Protein 1KY7 (pdb70)

Sequence (256 aa):
GSPGIRLGSSEDNFARFVCKNNGVLFENQLLQIGLKSEFRQNLGRMFIFYGNKTSTQFLNFTPTLICADDLQTNLNLQTKPVDPTVDGGAQVQQVVNIECISDFTEAPVLNIQFRYGGTFQNVSVKLPITLNKFFQPTEMASQDFFQRWKQLSNPQQEVQNIFKAKHPMDTEITKAKIIGFGSALLEEVDPNPANFVGAGIIHTKTTQIGCLLRLEPNLQAQMYRLTLRTSKDTVSQRLCELLSEQFSFFEDNFVP

B-factor: mean 29.32, std 9.92, range [10.87, 71.71]

InterPro domains:
  IPR002553 Clathrin/coatomer adaptor, adaptin-like, N-terminal [PF01602] (30-587)
  IPR003164 Clathrin adaptor, alpha-adaptin, appendage, C-terminal subdomain [PF02296] (824-938)
  IPR008152 Clathrin adaptor, alpha/beta/gamma-adaptin, appendage, Ig-like subdomain [PF02883] (712-816)
  IPR008152 Clathrin adaptor, alpha/beta/gamma-adaptin, appendage, Ig-like subdomain [SM00809] (706-819)
  IPR009028 Coatomer/calthrin adaptor appendage, C-terminal subdomain [SSF55711] (825-938)
  IPR011989 Armadillo-like helical [G3DSA:1.25.10.10] (1-620)
  IPR012295 TBP domain superfamily [G3DSA:3.30.310.10] (826-938)
  IPR013041 Clathrin adaptor, appendage, Ig-like subdomain superfamily [SSF49348] (696-824)
  IPR016024 Armadillo-type fold [SSF48371] (9-587)
  IPR017104 Adaptor prot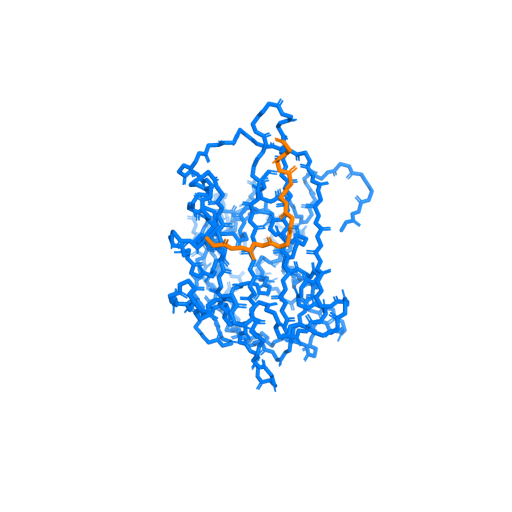ein complex AP-2, alpha subunit [PIRSF037091] (8-938)
  IPR050840 Adaptor Complexes Large Subunit [PTHR22780] (15-917)

Secondary structure (DSSP, 8-state):
--SS--SSSTTSSGGGGSS-S-EEEEE-SSEEEEEEEEEETTEEEEEEEEEE-SSS-BEEEEEEEE--HHHHHHEEEEE----S-B-TT-EEEEEEEEEE-S------EEEEEEEETTEEEEEEEE----GGGGEEE----HHHHHHHHTT---GGGEEEEEEE-SS---HHHHHHHHHHHTSEEESSSSSSTTSEEEEEEEE-SS-EEEEEEEEEEETTTTEEEEEEEESSHHHHHHHHHHHHTT-/---S--S--

GO terms:
  GO:0019901 protein kinase binding (F, IPI)
  GO:0005886 plasma membrane (C, EXP)
  GO:0005515 protein binding (F, IPI)
  GO:0019900 kinase binding (F, IPI)
  GO:0030117 membrane coat (C, IDA)
  GO:0030141 secretory granule (C, TAS)
  GO:0016192 vesicle-mediated transport (P, TAS)
  GO:0006886 intracellular protein transport (P, TAS)
  GO:0031410 cytoplasmic vesicle (C, IDA)
  GO:0097718 disordered domain specific binding (F, IPI)
  GO:0019904 protein domain specific binding (F, IPI)
  GO:0030122 AP-2 adaptor complex (C, IDA)
  GO:0072583 clathrin-dependent endocytosis (P, IDA)
  GO:0048488 synaptic vesicle endocytosis (P, IDA)
  GO:0048488 synaptic vesicle endocytosis (P, IMP)

Foldseek 3Di:
DDDDDDDPHQAVPLLVCQLPFWDFRDDDPFWTWTWDKAEEFQKIKIKIKIFGQAQAKWAQKFKDKAAPPVRCQFKDKDWDTWHRIAHHRGMTMIMIIIAGAHADQDFIKIWIWTADPRDIDIDIHTDNDHQLSNWDADEDDLVVQVVVVVVFDDPLLKDKDKDAAPDQPDQVVLVSSQVSNHYDWYQPNPVPRSKTKTWTWGHHNPDIKTKIKIWAADNVRNMIMIMIGIPDNVVSVNSCVSSVVVD/DDDPDDPPD

CATH classification: 2.60.40.1230 (+1 more: 3.30.310.10)

Structure (mmCIF, N/CA/C/O backbone):
data_1KY7
#
_entry.id   1KY7
#
_cell.length_a   40.630
_cell.length_b   73.690
_cell.length_c   41.940
_cell.angle_alpha   90.00
_cell.angle_beta   99.74
_cell.angle_gamma   90.00
#
_symmetry.space_group_name_H-M   'P 1 21 1'
#
loop_
_entity.id
_entity.type
_entity.pdbx_description
1 polymer 'ALPHA-ADAPTIN C'
2 polymer AMPHIPHYSIN
3 water water
#
loop_
_atom_site.group_PDB
_atom_site.id
_atom_site.type_symbol
_atom_site.label_atom_id
_atom_site.label_alt_id
_atom_site.label_comp_id
_atom_site.label_asym_id
_atom_site.label_entity_id
_atom_site.label_seq_id
_atom_site.pdbx_PDB_ins_code
_atom_site.Cartn_x
_atom_site.Cartn_y
_atom_site.Cartn_z
_atom_site.occupancy
_atom_site.B_iso_or_equiv
_atom_site.auth_seq_id
_atom_site.auth_comp_id
_atom_site.auth_asym_id
_atom_site.auth_atom_id
_atom_site.pdbx_PDB_model_num
ATOM 1 N N . GLY A 1 1 ? -2.563 -7.392 -5.243 1.00 71.64 692 GLY A N 1
ATOM 2 C CA . GLY A 1 1 ? -3.358 -6.997 -6.439 1.00 71.42 692 GLY A CA 1
ATOM 3 C C . GLY A 1 1 ? -4.510 -7.949 -6.698 1.00 71.33 692 GLY A C 1
ATOM 4 O O . GLY A 1 1 ? -4.295 -9.118 -7.028 1.00 71.71 692 GLY A O 1
ATOM 5 N N . SER A 1 2 ? -5.736 -7.450 -6.551 1.00 70.95 693 SER A N 1
ATOM 6 C CA . SER A 1 2 ? -6.933 -8.262 -6.768 1.00 69.92 693 SER A CA 1
ATOM 7 C C . SER A 1 2 ? -7.945 -7.556 -7.681 1.00 68.36 693 SER A C 1
ATOM 8 O O . SER A 1 2 ? -7.938 -6.333 -7.803 1.00 69.10 693 SER A O 1
ATOM 11 N N . PRO A 1 3 ? -8.829 -8.329 -8.336 1.00 66.87 694 PRO A N 1
ATOM 12 C CA . PRO A 1 3 ? -9.848 -7.792 -9.245 1.00 64.32 694 PRO A CA 1
ATOM 13 C C . PRO A 1 3 ? -11.139 -7.390 -8.549 1.00 61.18 694 PRO A C 1
ATOM 14 O O . PRO A 1 3 ? -11.824 -8.217 -7.941 1.00 61.60 694 PRO A O 1
ATOM 18 N N . GLY A 1 4 ? -11.476 -6.114 -8.661 1.00 57.82 695 GLY A N 1
ATOM 19 C CA . GLY A 1 4 ? -12.684 -5.623 -8.042 1.00 52.68 695 GLY A CA 1
ATOM 20 C C . GLY A 1 4 ? -12.369 -4.416 -7.198 1.00 49.63 695 GLY A C 1
ATOM 21 O O . GLY A 1 4 ? -11.231 -4.235 -6.744 1.00 48.58 695 GLY A O 1
ATOM 22 N N . ILE A 1 5 ? -13.395 -3.601 -6.980 1.00 47.16 696 ILE A N 1
ATOM 23 C CA . ILE A 1 5 ? -13.285 -2.372 -6.207 1.00 43.94 696 ILE A CA 1
ATOM 24 C C . ILE A 1 5 ? -12.624 -2.546 -4.828 1.00 42.92 696 ILE A C 1
ATOM 25 O O . ILE A 1 5 ? -12.989 -3.419 -4.042 1.00 41.04 696 ILE A O 1
ATOM 30 N N . ARG A 1 6 ? -11.625 -1.711 -4.560 1.00 43.32 697 ARG A N 1
ATOM 31 C CA . ARG A 1 6 ? -10.889 -1.757 -3.302 1.00 43.08 697 ARG A CA 1
ATOM 32 C C . ARG A 1 6 ? -11.429 -0.738 -2.310 1.00 41.62 697 ARG A C 1
ATOM 33 O O . ARG A 1 6 ? -10.806 0.294 -2.028 1.00 42.09 697 ARG A O 1
ATOM 41 N N . LEU A 1 7 ? -12.618 -1.038 -1.809 1.00 38.89 698 LEU A N 1
ATOM 42 C CA . LEU A 1 7 ? -13.309 -0.215 -0.825 1.00 36.42 698 LEU A CA 1
ATOM 43 C C . LEU A 1 7 ? -13.959 -1.234 0.102 1.00 36.40 698 LEU A C 1
ATOM 44 O O . LEU A 1 7 ? -14.779 -2.042 -0.328 1.00 35.84 698 LEU A O 1
ATOM 49 N N . GLY A 1 8 ? -13.583 -1.211 1.372 1.00 36.55 699 GLY A N 1
ATOM 50 C CA . GLY A 1 8 ? -14.153 -2.173 2.291 1.00 37.81 699 GLY A CA 1
ATOM 51 C C . GLY A 1 8 ? -13.422 -3.483 2.101 1.00 37.39 699 GLY A C 1
ATOM 52 O O . GLY A 1 8 ? -13.921 -4.551 2.458 1.00 37.51 699 GLY A O 1
ATOM 53 N N . SER A 1 9 ? -12.242 -3.391 1.496 1.00 37.11 700 SER A N 1
ATOM 54 C CA . SER A 1 9 ? -11.406 -4.556 1.281 1.00 38.08 700 SER A CA 1
ATOM 55 C C . SER A 1 9 ? -10.366 -4.534 2.410 1.00 38.93 700 SER A C 1
ATOM 56 O O . SER A 1 9 ? -10.408 -3.650 3.281 1.00 38.24 700 SER A O 1
ATOM 59 N N . SER A 1 10 ? -9.439 -5.488 2.373 1.00 38.10 701 SER A N 1
ATOM 60 C CA . SER A 1 10 ? -8.391 -5.631 3.390 1.00 39.41 701 SER A CA 1
ATOM 61 C C . SER A 1 10 ? -7.209 -4.662 3.265 1.00 39.86 701 SER A C 1
ATOM 62 O O . SER A 1 10 ? -6.315 -4.648 4.118 1.00 39.07 701 SER A O 1
ATOM 65 N N . GLU A 1 11 ? -7.208 -3.844 2.218 1.00 40.60 702 GLU A N 1
ATOM 66 C CA . GLU A 1 11 ? -6.113 -2.913 2.008 1.00 41.05 702 GLU A CA 1
ATOM 67 C C . GLU A 1 11 ? -6.567 -1.566 1.468 1.00 40.43 702 GLU A C 1
ATOM 68 O O . GLU A 1 11 ? -5.988 -1.056 0.507 1.00 41.00 702 GLU A O 1
ATOM 74 N N . ASP A 1 12 ? -7.604 -1.002 2.088 1.00 38.58 703 ASP A N 1
ATOM 75 C CA . ASP A 1 12 ? -8.150 0.296 1.693 1.00 37.39 703 ASP A CA 1
ATOM 76 C C . ASP A 1 12 ? -7.126 1.432 1.896 1.00 37.98 703 ASP A C 1
ATOM 77 O O . ASP A 1 12 ? -6.967 2.307 1.032 1.00 37.78 703 ASP A O 1
ATOM 82 N N . ASN A 1 13 ? -6.433 1.415 3.036 1.00 35.77 704 ASN A N 1
ATOM 83 C CA . ASN A 1 13 ? -5.456 2.462 3.346 1.00 32.55 704 ASN A CA 1
ATOM 84 C C . ASN A 1 13 ? -4.018 1.953 3.437 1.00 31.64 704 ASN A C 1
ATOM 85 O O . ASN A 1 13 ? -3.146 2.661 3.944 1.00 32.78 704 ASN A O 1
ATOM 90 N N . PHE A 1 14 ? -3.770 0.735 2.964 1.00 29.39 705 PHE A N 1
ATOM 91 C CA . PHE A 1 14 ? -2.429 0.149 3.039 1.00 30.40 705 PHE A CA 1
ATOM 92 C C . PHE A 1 14 ? -1.350 1.061 2.433 1.00 31.10 705 PHE A C 1
ATOM 93 O O . PHE A 1 14 ? -0.298 1.283 3.040 1.00 30.32 705 PHE A O 1
ATOM 101 N N . ALA A 1 15 ? -1.632 1.598 1.246 1.00 31.75 706 ALA A N 1
ATOM 102 C CA . ALA A 1 15 ? -0.693 2.453 0.528 1.00 31.18 706 ALA A CA 1
ATOM 103 C C . ALA A 1 15 ? -0.275 3.713 1.279 1.00 30.38 706 ALA A C 1
ATOM 104 O O . ALA A 1 15 ? 0.791 4.256 1.029 1.00 31.30 706 ALA A O 1
ATOM 106 N N . ARG A 1 16 ? -1.102 4.175 2.202 1.00 29.32 707 ARG A N 1
ATOM 107 C CA . ARG A 1 16 ? -0.790 5.386 2.951 1.00 29.78 707 ARG A CA 1
ATOM 108 C C . ARG A 1 16 ? 0.263 5.193 4.046 1.00 28.46 707 ARG A C 1
ATOM 109 O O . ARG A 1 16 ? 0.728 6.169 4.652 1.00 26.32 707 ARG A O 1
ATOM 117 N N . PHE A 1 17 ? 0.635 3.937 4.293 1.00 25.44 708 PHE A N 1
ATOM 118 C CA . PHE A 1 17 ? 1.612 3.625 5.322 1.00 24.19 708 PHE A CA 1
ATOM 119 C C . PHE A 1 17 ? 2.951 3.161 4.833 1.00 24.37 708 PHE A C 1
ATOM 120 O O . PHE A 1 17 ? 3.695 2.545 5.596 1.00 25.60 708 PHE A O 1
ATOM 128 N N . VAL A 1 18 ? 3.259 3.459 3.572 1.00 24.19 709 VAL A N 1
ATOM 129 C CA . VAL A 1 18 ? 4.519 3.054 2.959 1.00 22.30 709 VAL A CA 1
ATOM 130 C C . VAL A 1 18 ? 5.635 4.051 3.289 1.00 23.09 709 VAL A C 1
ATOM 131 O O . VAL A 1 18 ? 6.740 3.649 3.650 1.00 21.66 709 VAL A O 1
ATOM 135 N N . CYS A 1 19 ? 5.324 5.343 3.186 1.00 23.33 710 CYS A N 1
ATOM 136 C CA . CYS A 1 19 ? 6.293 6.413 3.451 1.00 24.58 710 CYS A CA 1
ATOM 137 C C . CYS A 1 19 ? 6.123 7.114 4.789 1.00 24.82 710 CYS A C 1
ATOM 138 O O . CYS A 1 19 ? 6.782 8.124 5.044 1.00 26.98 710 CYS A O 1
ATOM 141 N N . LYS A 1 20 ? 5.215 6.616 5.625 1.00 24.06 711 LYS A N 1
ATOM 142 C CA . LYS A 1 20 ? 5.019 7.178 6.971 1.00 23.34 711 LYS A CA 1
ATOM 143 C C . LYS A 1 20 ? 4.590 6.004 7.821 1.00 23.11 711 LYS A C 1
ATOM 144 O O . LYS A 1 20 ? 4.015 5.036 7.299 1.00 22.37 711 LYS A O 1
ATOM 150 N N . ASN A 1 21 ? 4.873 6.080 9.117 1.00 22.95 712 ASN A N 1
ATOM 151 C CA . ASN A 1 21 ? 4.548 4.987 10.033 1.00 26.46 712 ASN A CA 1
ATOM 152 C C . ASN A 1 21 ? 3.255 5.142 10.847 1.00 28.23 712 ASN A C 1
ATOM 153 O O . ASN A 1 21 ? 2.736 4.151 11.374 1.00 28.37 712 ASN A O 1
ATOM 158 N N . ASN A 1 22 ? 2.727 6.362 10.942 1.00 28.67 713 ASN A N 1
ATOM 159 C CA . ASN A 1 22 ? 1.539 6.589 11.763 1.00 29.77 713 ASN A CA 1
ATOM 160 C C . ASN A 1 22 ? 0.241 6.936 11.045 1.00 27.55 713 ASN A C 1
ATOM 161 O O . ASN A 1 22 ? 0.237 7.498 9.962 1.00 27.69 713 ASN A O 1
ATOM 166 N N . GLY A 1 23 ? -0.867 6.587 11.679 1.00 25.76 714 GLY A N 1
ATOM 167 C CA . GLY A 1 23 ? -2.164 6.870 11.106 1.00 25.36 714 GLY A CA 1
ATOM 168 C C . GLY A 1 23 ? -3.192 5.827 11.488 1.00 24.91 714 GLY A C 1
ATOM 169 O O . GLY A 1 23 ? -2.904 4.875 12.228 1.00 21.89 714 GLY A O 1
ATOM 170 N N . VAL A 1 24 ? -4.396 6.018 10.963 1.00 23.99 715 VAL A N 1
ATOM 171 C CA . VAL A 1 24 ? -5.504 5.114 11.199 1.00 22.27 715 VAL A CA 1
ATOM 172 C C . VAL A 1 24 ? -5.504 4.151 10.029 1.00 23.22 715 VAL A C 1
ATOM 173 O O . VAL A 1 24 ? -5.773 4.550 8.895 1.00 23.91 715 VAL A O 1
ATOM 177 N N . LEU A 1 25 ? -5.189 2.884 10.286 1.00 22.65 716 LEU A N 1
ATOM 178 C CA . LEU A 1 25 ? -5.152 1.891 9.199 1.00 22.14 716 LEU A CA 1
ATOM 179 C C . LEU A 1 25 ? -6.527 1.418 8.733 1.00 20.76 716 LEU A C 1
ATOM 180 O O . LEU A 1 25 ? -6.729 1.119 7.546 1.00 20.49 716 LEU A O 1
ATOM 185 N N . PHE A 1 26 ? -7.461 1.333 9.670 1.00 18.03 717 PHE A N 1
ATOM 186 C CA . PHE A 1 26 ? -8.787 0.847 9.346 1.00 19.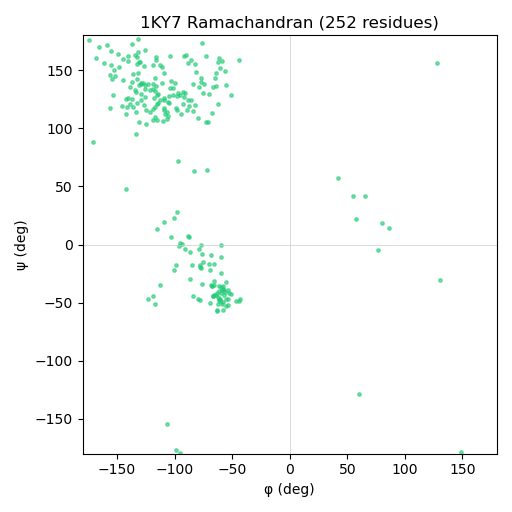18 717 PHE A CA 1
ATOM 187 C C . PHE A 1 26 ? -9.811 1.355 10.352 1.00 18.84 717 PHE A C 1
ATOM 188 O O . PHE A 1 26 ? -9.521 1.536 11.529 1.00 19.51 717 PHE A O 1
ATOM 196 N N . GLU A 1 27 ? -11.014 1.602 9.884 1.00 20.33 718 GLU A N 1
ATOM 197 C CA . GLU A 1 27 ? -12.046 2.039 10.798 1.00 22.13 718 GLU A CA 1
ATOM 198 C C . GLU A 1 27 ? -13.414 1.719 10.247 1.00 21.45 718 GLU A C 1
ATOM 199 O O . GLU A 1 27 ? -13.778 2.209 9.180 1.00 21.06 718 GLU A O 1
ATOM 205 N N . ASN A 1 28 ? -14.160 0.871 10.955 1.00 19.92 719 ASN A N 1
ATOM 206 C CA . ASN A 1 28 ? -15.503 0.590 10.524 1.00 19.06 719 ASN A CA 1
ATOM 207 C C . ASN A 1 28 ? -16.436 1.303 11.492 1.00 19.17 719 ASN A C 1
ATOM 208 O O . ASN A 1 28 ? -16.033 2.294 12.094 1.00 19.74 719 ASN A O 1
ATOM 213 N N . GLN A 1 29 ? -17.662 0.837 11.666 1.00 18.76 720 GLN A N 1
ATOM 214 C CA . GLN A 1 29 ? -18.550 1.569 12.547 1.00 18.99 720 GLN A CA 1
ATOM 215 C C . GLN A 1 29 ? -18.441 1.175 14.011 1.00 18.86 720 GLN A C 1
ATOM 216 O O . GLN A 1 29 ? -19.024 1.810 14.868 1.00 18.50 720 GLN A O 1
ATOM 222 N N . LEU A 1 30 ? -17.665 0.135 14.290 1.00 21.38 721 LEU A N 1
ATOM 223 C CA . LEU A 1 30 ? -17.475 -0.342 15.664 1.00 21.43 721 LEU A CA 1
ATOM 224 C C . LEU A 1 30 ? -16.054 -0.130 16.177 1.00 22.31 721 LEU A C 1
ATOM 225 O O . LEU A 1 30 ? -15.852 0.173 17.347 1.00 22.71 721 LEU A O 1
ATOM 230 N N . LEU A 1 31 ? -15.088 -0.267 15.272 1.00 22.32 722 LEU A N 1
ATOM 231 C CA . LEU A 1 31 ? -13.678 -0.245 15.621 1.00 21.81 722 LEU A CA 1
ATOM 232 C C . LEU A 1 31 ? -12.753 0.570 14.731 1.00 21.48 722 LEU A C 1
ATOM 233 O O . LEU A 1 31 ? -12.939 0.661 13.508 1.00 21.15 722 LEU A O 1
ATOM 238 N N . GLN A 1 32 ? -11.730 1.135 15.364 1.00 21.09 723 GLN A N 1
ATOM 239 C CA . GLN A 1 32 ? -10.712 1.926 14.685 1.00 21.81 723 GLN A CA 1
ATOM 240 C C . GLN A 1 32 ? -9.375 1.313 15.063 1.00 24.54 723 GLN A C 1
ATOM 241 O O . GLN A 1 32 ? -9.081 1.141 16.257 1.00 27.25 723 GLN A O 1
ATOM 247 N N . ILE A 1 33 ? -8.569 0.975 14.061 1.00 22.89 724 ILE A N 1
ATOM 248 C CA . ILE A 1 33 ? -7.262 0.413 14.329 1.00 21.58 724 ILE A CA 1
ATOM 249 C C . ILE A 1 33 ? -6.211 1.461 13.944 1.00 24.21 724 ILE A C 1
ATOM 250 O O . ILE A 1 33 ? -6.100 1.841 12.773 1.00 22.53 724 ILE A O 1
ATOM 255 N N . GLY A 1 34 ? -5.460 1.941 14.938 1.00 23.29 725 GLY A N 1
ATOM 256 C CA . GLY A 1 34 ? -4.427 2.925 14.671 1.00 21.77 725 GLY A CA 1
ATOM 257 C C . GLY A 1 34 ? -3.049 2.282 14.703 1.00 22.23 725 GLY A C 1
ATOM 258 O O . GLY A 1 34 ? -2.886 1.194 15.244 1.00 22.88 725 GLY A O 1
ATOM 259 N N . LEU A 1 35 ? -2.056 2.959 14.139 1.00 20.34 726 LEU A N 1
ATOM 260 C CA . LEU A 1 35 ? -0.711 2.424 14.097 1.00 20.81 726 LEU A CA 1
ATOM 261 C C . LEU A 1 35 ? 0.368 3.447 14.423 1.00 21.26 726 LEU A C 1
ATOM 262 O O . LEU A 1 35 ? 0.290 4.588 13.983 1.00 22.96 726 LEU A O 1
ATOM 267 N N . LYS A 1 36 ? 1.367 3.012 15.184 1.00 20.50 727 LYS A N 1
ATOM 268 C CA . LYS A 1 36 ? 2.542 3.820 15.496 1.00 24.37 727 LYS A CA 1
ATOM 269 C C . LYS A 1 36 ? 3.717 2.851 15.351 1.00 24.20 727 LYS A C 1
ATOM 270 O O . LYS A 1 36 ? 3.712 1.781 15.950 1.00 25.58 727 LYS A O 1
ATOM 276 N N . SER A 1 37 ? 4.703 3.198 14.534 1.00 24.22 728 SER A N 1
ATOM 277 C CA . SER A 1 37 ? 5.844 2.302 14.350 1.00 25.86 728 SER A CA 1
ATOM 278 C C . SER A 1 37 ? 7.223 2.959 14.247 1.00 24.87 728 SER A C 1
ATOM 279 O O . SER A 1 37 ? 7.354 4.134 13.898 1.00 23.81 728 SER A O 1
ATOM 282 N N . GLU A 1 38 ? 8.242 2.160 14.539 1.00 25.20 729 GLU A N 1
ATOM 283 C CA . GLU A 1 38 ? 9.626 2.594 14.472 1.00 26.29 729 GLU A CA 1
ATOM 284 C C . GLU A 1 38 ? 10.479 1.415 13.992 1.00 24.74 729 GLU A C 1
ATOM 285 O O . GLU A 1 38 ? 10.241 0.270 14.361 1.00 24.22 729 GLU A O 1
ATOM 291 N N . PHE A 1 39 ? 11.473 1.696 13.158 1.00 25.98 730 PHE A N 1
ATOM 292 C CA . PHE A 1 39 ? 12.344 0.649 12.625 1.00 23.93 730 PHE A CA 1
ATOM 293 C C . PHE A 1 39 ? 13.796 1.032 12.766 1.00 24.60 730 PHE A C 1
ATOM 294 O O . PHE A 1 39 ? 14.133 2.202 12.680 1.00 25.96 730 PHE A O 1
ATOM 302 N N . ARG A 1 40 ? 14.658 0.040 12.973 1.00 25.73 731 ARG A N 1
ATOM 303 C CA . ARG A 1 40 ? 16.099 0.278 13.101 1.00 25.14 731 ARG A CA 1
ATOM 304 C C . ARG A 1 40 ? 16.805 -0.993 12.660 1.00 22.26 731 ARG A C 1
ATOM 305 O O . ARG A 1 40 ? 16.483 -2.084 13.122 1.00 22.29 731 ARG A O 1
ATOM 313 N N . GLN A 1 41 ? 17.761 -0.842 11.751 1.00 20.90 732 GLN A N 1
ATOM 314 C CA . GLN A 1 41 ? 18.509 -1.962 11.200 1.00 18.79 732 GLN A CA 1
ATOM 315 C C . GLN A 1 41 ? 17.457 -2.863 10.527 1.00 20.04 732 GLN A C 1
ATOM 316 O O . GLN A 1 41 ? 16.634 -2.382 9.739 1.00 17.77 732 GLN A O 1
ATOM 322 N N . ASN A 1 42 ? 17.456 -4.155 10.849 1.00 19.36 733 ASN A N 1
ATOM 323 C CA . ASN A 1 42 ? 16.495 -5.078 10.252 1.00 19.62 733 ASN A CA 1
ATOM 324 C C . ASN A 1 42 ? 15.354 -5.335 11.224 1.00 20.00 733 ASN A C 1
ATOM 325 O O . ASN A 1 42 ? 14.662 -6.347 11.126 1.00 19.09 733 ASN A O 1
ATOM 330 N N . LEU A 1 43 ? 15.150 -4.405 12.152 1.00 20.49 734 LEU A N 1
ATOM 331 C CA . LEU A 1 43 ? 14.117 -4.574 13.164 1.00 21.02 734 LEU A CA 1
ATOM 332 C C . LEU A 1 43 ? 13.096 -3.438 13.290 1.00 21.54 734 LEU A C 1
ATOM 333 O O . LEU A 1 43 ? 13.248 -2.343 12.762 1.00 20.70 734 LEU A O 1
ATOM 338 N N . GLY A 1 44 ? 12.037 -3.718 14.020 1.00 23.09 735 GLY A N 1
ATOM 339 C CA . GLY A 1 44 ? 11.038 -2.703 14.217 1.00 25.18 735 GLY A CA 1
ATOM 340 C C . GLY A 1 44 ? 10.106 -3.075 15.334 1.00 25.11 735 GLY A C 1
ATOM 341 O O . GLY A 1 44 ? 10.126 -4.183 15.859 1.00 26.01 735 GLY A O 1
ATOM 342 N N . ARG A 1 45 ? 9.297 -2.110 15.717 1.00 26.49 736 ARG A N 1
ATOM 343 C CA . ARG A 1 45 ? 8.313 -2.321 16.745 1.00 27.35 736 ARG A CA 1
ATOM 344 C C . ARG A 1 45 ? 7.083 -1.560 16.264 1.00 26.14 736 ARG A C 1
ATOM 345 O O . ARG A 1 45 ? 7.160 -0.378 15.911 1.00 24.39 736 ARG A O 1
ATOM 353 N N . MET A 1 46 ? 5.959 -2.257 16.193 1.00 24.32 737 MET A N 1
ATOM 354 C CA . MET A 1 46 ? 4.739 -1.618 15.753 1.00 24.08 737 MET A CA 1
ATOM 355 C C . MET A 1 46 ? 3.696 -1.640 16.848 1.00 24.16 737 MET A C 1
ATOM 356 O O . MET A 1 46 ? 3.389 -2.703 17.397 1.00 26.00 737 MET A O 1
ATOM 361 N N . PHE A 1 47 ? 3.171 -0.466 17.185 1.00 21.97 738 PHE A N 1
ATOM 362 C CA . PHE A 1 47 ? 2.120 -0.383 18.190 1.00 21.17 738 PHE A CA 1
ATOM 363 C C . PHE A 1 47 ? 0.777 -0.365 17.468 1.00 20.53 738 PHE A C 1
ATOM 364 O O . PHE A 1 47 ? 0.555 0.438 16.538 1.00 21.72 738 PHE A O 1
ATOM 372 N N . ILE A 1 48 ? -0.118 -1.244 17.886 1.00 18.98 739 ILE A N 1
ATOM 373 C CA . ILE A 1 48 ? -1.438 -1.292 17.278 1.00 18.81 739 ILE A CA 1
ATOM 374 C C . ILE A 1 48 ? -2.485 -0.912 18.294 1.00 18.59 739 ILE A C 1
ATOM 375 O O . ILE A 1 48 ? -2.602 -1.542 19.343 1.00 18.82 739 ILE A O 1
ATOM 380 N N . PHE A 1 49 ? -3.235 0.137 17.973 1.00 18.49 740 PHE A N 1
ATOM 381 C CA . PHE A 1 49 ? -4.256 0.648 18.862 1.00 20.00 740 PHE A CA 1
ATOM 382 C C . PHE A 1 49 ? -5.644 0.280 18.380 1.00 21.44 740 PHE A C 1
ATOM 383 O O . PHE A 1 49 ? -6.033 0.606 17.254 1.00 21.31 740 PHE A O 1
ATOM 391 N N . TYR A 1 50 ? -6.383 -0.398 19.248 1.00 22.00 741 TYR A N 1
ATOM 392 C CA . TYR A 1 50 ? -7.745 -0.841 18.957 1.00 20.89 741 TYR A CA 1
ATOM 393 C C . TYR A 1 50 ? -8.757 0.010 19.731 1.00 20.40 741 TYR A C 1
ATOM 394 O O . TYR A 1 50 ? -8.889 -0.103 20.956 1.00 16.83 741 TYR A O 1
ATOM 403 N N . GLY A 1 51 ? -9.470 0.859 18.999 1.00 19.88 742 GLY A N 1
ATOM 404 C CA . GLY A 1 51 ? -10.443 1.726 19.623 1.00 19.87 742 GLY A CA 1
ATOM 405 C C . GLY A 1 51 ? -11.876 1.279 19.402 1.00 23.42 742 GLY A C 1
ATOM 406 O O . GLY A 1 51 ? -12.341 1.144 18.259 1.00 24.00 742 GLY A O 1
ATOM 407 N N . ASN A 1 52 ? -12.560 1.046 20.516 1.00 21.32 743 ASN A N 1
ATOM 408 C CA . ASN A 1 52 ? -13.950 0.645 20.562 1.00 21.18 743 ASN A CA 1
ATOM 409 C C . ASN A 1 52 ? -14.731 1.955 20.424 1.00 23.61 743 ASN A C 1
ATOM 410 O O . ASN A 1 52 ? -14.607 2.851 21.270 1.00 23.54 743 ASN A O 1
ATOM 415 N N . LYS A 1 53 ? -15.548 2.069 19.384 1.00 22.85 744 LYS A N 1
ATOM 416 C CA . LYS A 1 53 ? -16.291 3.302 19.149 1.00 22.49 744 LYS A CA 1
ATOM 417 C C . LYS A 1 53 ? -17.707 3.255 19.699 1.00 21.77 744 LYS A C 1
ATOM 418 O O . LYS A 1 53 ? -18.452 4.228 19.607 1.00 24.11 744 LYS A O 1
ATOM 424 N N . THR A 1 54 ? -18.073 2.129 20.282 1.00 20.75 745 THR A N 1
ATOM 425 C CA . THR A 1 54 ? -19.420 1.968 20.793 1.00 20.98 745 THR A CA 1
ATOM 426 C C . THR A 1 54 ? -19.553 2.296 22.281 1.00 21.35 745 THR A C 1
ATOM 427 O O . THR A 1 54 ? -18.577 2.673 22.944 1.00 21.79 745 THR A O 1
ATOM 431 N N . SER A 1 55 ? -20.770 2.141 22.790 1.00 18.96 746 SER A N 1
ATOM 432 C CA . SER A 1 55 ? -21.073 2.405 24.189 1.00 21.47 746 SER A CA 1
ATOM 433 C C . SER A 1 55 ? -21.009 1.132 25.029 1.00 20.99 746 SER A C 1
ATOM 434 O O . SER A 1 55 ? -21.257 1.175 26.233 1.00 21.66 746 SER A O 1
ATOM 437 N N . THR A 1 56 ? -20.678 0.012 24.391 1.00 21.72 747 THR A N 1
ATOM 438 C CA . THR A 1 56 ? -20.587 -1.262 25.082 1.00 23.84 747 THR A CA 1
ATOM 439 C C . THR A 1 56 ? -19.286 -2.017 24.807 1.00 23.97 747 THR A C 1
ATOM 440 O O . THR A 1 56 ? -18.640 -1.811 23.787 1.00 24.87 747 THR A O 1
ATOM 444 N N . GLN A 1 57 ? -18.935 -2.909 25.728 1.00 24.67 748 GLN A N 1
ATOM 445 C CA . GLN A 1 57 ? -17.723 -3.742 25.663 1.00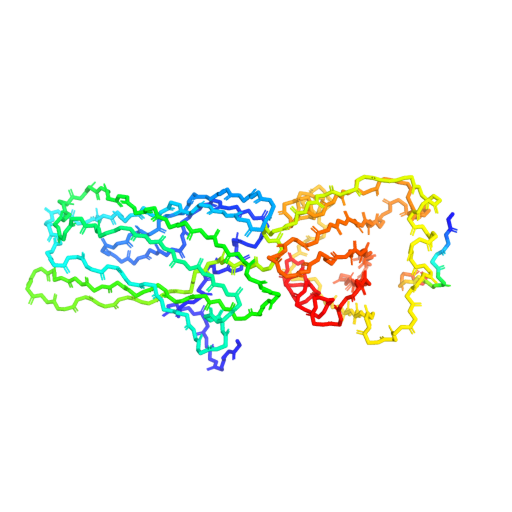 25.57 748 GLN A CA 1
ATOM 446 C C . GLN A 1 57 ? -17.625 -4.743 24.521 1.00 24.04 748 GLN A C 1
ATOM 447 O O . GLN A 1 57 ? -18.631 -5.291 24.067 1.00 22.87 748 GLN A O 1
ATOM 453 N N . PHE A 1 58 ? -16.396 -4.978 24.068 1.00 23.64 749 PHE A N 1
ATOM 454 C CA . PHE A 1 58 ? -16.153 -6.018 23.074 1.00 23.37 749 PHE A CA 1
ATOM 455 C C . PHE A 1 58 ? -15.650 -7.169 23.961 1.00 24.18 749 PHE A C 1
ATOM 456 O O . PHE A 1 58 ? -14.877 -6.948 24.905 1.00 23.74 749 PHE A O 1
ATOM 464 N N . LEU A 1 59 ? -16.082 -8.389 23.678 1.00 25.82 750 LEU A N 1
ATOM 465 C CA . LEU A 1 59 ? -15.627 -9.536 24.468 1.00 25.91 750 LEU A CA 1
ATOM 466 C C . LEU A 1 59 ? -14.883 -10.518 23.580 1.00 25.90 750 LEU A C 1
ATOM 467 O O . LEU A 1 59 ? -15.132 -10.584 22.370 1.00 27.01 750 LEU A O 1
ATOM 472 N N . ASN A 1 60 ? -13.986 -11.290 24.184 1.00 26.13 751 ASN A N 1
ATOM 473 C CA . ASN A 1 60 ? -13.190 -12.273 23.452 1.00 27.07 751 ASN A CA 1
ATOM 474 C C . ASN A 1 60 ? -12.472 -11.566 22.307 1.00 25.52 751 ASN A C 1
ATOM 475 O O . ASN A 1 60 ? -12.407 -12.083 21.191 1.00 25.48 751 ASN A O 1
ATOM 480 N N . PHE A 1 61 ? -11.949 -10.375 22.592 1.00 23.94 752 PHE A N 1
ATOM 481 C CA . PHE A 1 61 ? -11.254 -9.598 21.588 1.00 23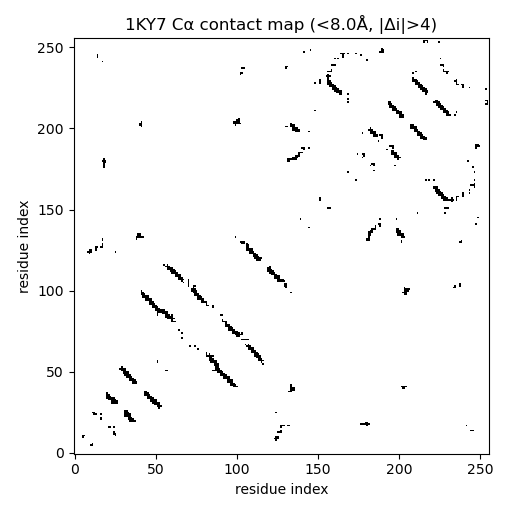.13 752 PHE A CA 1
ATOM 482 C C . PHE A 1 61 ? -9.888 -10.257 21.261 1.00 24.88 752 PHE A C 1
ATOM 483 O O . PHE A 1 61 ? -8.934 -10.158 22.028 1.00 24.56 752 PHE A O 1
ATOM 491 N N . THR A 1 62 ? -9.805 -10.905 20.099 1.00 25.03 753 THR A N 1
ATOM 492 C CA . THR A 1 62 ? -8.603 -11.610 19.711 1.00 24.97 753 THR A CA 1
ATOM 493 C C . THR A 1 62 ? -7.955 -11.248 18.373 1.00 25.81 753 THR A C 1
ATOM 494 O O . THR A 1 62 ? -8.455 -11.629 17.308 1.00 26.12 753 THR A O 1
ATOM 498 N N . PRO A 1 63 ? -6.849 -10.481 18.414 1.00 26.12 754 PRO A N 1
ATOM 499 C CA . PRO A 1 63 ? -6.120 -10.080 17.206 1.00 26.51 754 PRO A CA 1
ATOM 500 C C . PRO A 1 63 ? -4.994 -11.074 16.915 1.00 27.56 754 PRO A C 1
ATOM 501 O O . PRO A 1 63 ? -4.233 -11.454 17.806 1.00 28.48 754 PRO A O 1
ATOM 505 N N . THR A 1 64 ? -4.914 -11.522 15.669 1.00 27.80 755 THR A N 1
ATOM 506 C CA . THR A 1 64 ? -3.889 -12.477 15.269 1.00 28.37 755 THR A CA 1
ATOM 507 C C . THR A 1 64 ? -3.146 -12.015 14.013 1.00 28.08 755 THR A C 1
ATOM 508 O O . THR A 1 64 ? -3.750 -11.506 13.071 1.00 25.89 755 THR A O 1
ATOM 512 N N . LEU A 1 65 ? -1.833 -12.220 14.015 1.00 28.03 756 LEU A N 1
ATOM 513 C CA . LEU A 1 65 ? -0.987 -11.873 12.889 1.00 29.63 756 LEU A CA 1
ATOM 514 C C . LEU A 1 65 ? -0.779 -13.139 12.042 1.00 30.22 756 LEU A C 1
ATOM 515 O O . LEU A 1 65 ? -0.432 -14.189 12.571 1.00 31.65 756 LEU A O 1
ATOM 520 N N . ILE A 1 66 ? -0.997 -13.040 10.735 1.00 30.89 757 ILE A N 1
ATOM 521 C CA . ILE A 1 66 ? -0.842 -14.183 9.829 1.00 31.88 757 ILE A CA 1
ATOM 522 C C . ILE A 1 66 ? 0.110 -13.901 8.673 1.00 32.56 757 ILE A C 1
ATOM 523 O O . ILE A 1 66 ? -0.170 -13.050 7.831 1.00 34.68 757 ILE A O 1
ATOM 528 N N . CYS A 1 67 ? 1.230 -14.618 8.629 1.00 33.06 758 CYS A N 1
ATOM 529 C CA . CYS A 1 67 ? 2.217 -14.448 7.557 1.00 33.48 758 CYS A CA 1
ATOM 530 C C . CYS A 1 67 ? 2.243 -15.654 6.604 1.00 34.60 758 CYS A C 1
ATOM 531 O O . CYS A 1 67 ? 2.547 -16.768 7.023 1.00 32.89 758 CYS A O 1
ATOM 534 N N . ALA A 1 68 ? 1.916 -15.424 5.331 1.00 36.37 759 ALA A N 1
ATOM 535 C CA . ALA A 1 68 ? 1.913 -16.476 4.310 1.00 39.81 759 ALA A CA 1
ATOM 536 C C . ALA A 1 68 ? 3.153 -17.364 4.422 1.00 43.15 759 ALA A C 1
ATOM 537 O O . ALA A 1 68 ? 4.174 -16.954 4.980 1.00 43.90 759 ALA A O 1
ATOM 539 N N . ASP A 1 69 ? 3.058 -18.576 3.874 1.00 46.48 760 ASP A N 1
ATOM 540 C CA . ASP A 1 69 ? 4.137 -19.576 3.926 1.00 48.88 760 ASP A CA 1
ATOM 541 C C . ASP A 1 69 ? 5.544 -19.035 3.647 1.00 49.21 760 ASP A C 1
ATOM 542 O O . ASP A 1 69 ? 6.495 -19.344 4.380 1.00 49.81 760 ASP A O 1
ATOM 547 N N . ASP A 1 70 ? 5.682 -18.238 2.592 1.00 48.18 761 ASP A N 1
ATOM 548 C CA . ASP A 1 70 ? 6.985 -17.683 2.252 1.00 47.47 761 ASP A CA 1
ATOM 549 C C . ASP A 1 70 ? 7.327 -16.483 3.133 1.00 45.77 761 ASP A C 1
ATOM 550 O O . ASP A 1 70 ? 8.433 -16.386 3.675 1.00 44.41 761 ASP A O 1
ATOM 555 N N . LEU A 1 71 ? 6.363 -15.581 3.285 1.00 43.26 762 LEU A N 1
ATOM 556 C CA . LEU A 1 71 ? 6.539 -14.400 4.116 1.00 41.29 762 LEU A CA 1
ATOM 557 C C . LEU A 1 71 ? 7.151 -14.795 5.463 1.00 39.66 762 LEU A C 1
ATOM 558 O O . LEU A 1 71 ? 8.130 -14.207 5.914 1.00 38.54 762 LEU A O 1
ATOM 563 N N . GLN A 1 72 ? 6.568 -15.810 6.083 1.00 37.65 763 GLN A N 1
ATOM 564 C CA . GLN A 1 72 ? 7.024 -16.296 7.369 1.00 38.51 763 GLN A CA 1
ATOM 565 C C . GLN A 1 72 ? 8.526 -16.581 7.424 1.00 37.35 763 GLN A C 1
ATOM 566 O O . GLN A 1 72 ? 9.174 -16.258 8.417 1.00 37.04 763 GLN A O 1
ATOM 572 N N . THR A 1 73 ? 9.095 -17.192 6.388 1.00 34.97 764 THR A N 1
ATOM 573 C CA . THR A 1 73 ? 10.528 -17.447 6.449 1.00 33.97 764 THR A CA 1
ATOM 574 C C . THR A 1 73 ? 11.317 -16.147 6.214 1.00 31.53 764 THR A C 1
ATOM 575 O O . THR A 1 73 ? 12.504 -16.083 6.516 1.00 30.23 764 THR A O 1
ATOM 579 N N . ASN A 1 74 ? 10.655 -15.109 5.701 1.00 28.49 765 ASN A N 1
ATOM 580 C CA . ASN A 1 74 ? 11.342 -13.840 5.459 1.00 27.64 765 ASN A CA 1
ATOM 581 C C . ASN A 1 74 ? 11.107 -12.782 6.528 1.00 27.19 765 ASN A C 1
ATOM 582 O O . ASN A 1 74 ? 11.911 -11.866 6.678 1.00 27.11 765 ASN A O 1
ATOM 587 N N . LEU A 1 75 ? 10.017 -12.922 7.272 1.00 26.47 766 LEU A N 1
ATOM 588 C CA . LEU A 1 75 ? 9.651 -11.955 8.295 1.00 28.57 766 LEU A CA 1
ATOM 589 C C . LEU A 1 75 ? 9.230 -12.646 9.600 1.00 29.73 766 LEU A C 1
ATOM 590 O O . LEU A 1 75 ? 8.424 -13.588 9.605 1.00 30.90 766 LEU A O 1
ATOM 595 N N . ASN A 1 76 ? 9.768 -12.165 10.712 1.00 27.95 767 ASN A N 1
ATOM 596 C CA . ASN A 1 76 ? 9.465 -12.751 12.003 1.00 25.98 767 ASN A CA 1
ATOM 597 C C . ASN A 1 76 ? 8.712 -11.755 12.876 1.00 25.09 767 ASN A C 1
ATOM 598 O O . ASN A 1 76 ? 9.205 -10.661 13.156 1.00 24.34 767 ASN A O 1
ATOM 603 N N . LEU A 1 77 ? 7.517 -12.139 13.305 1.00 22.33 768 LEU A N 1
ATOM 604 C CA . LEU A 1 77 ? 6.711 -11.277 14.151 1.00 22.40 768 LEU A CA 1
ATOM 605 C C . LEU A 1 77 ? 6.448 -11.943 15.496 1.00 22.32 768 LEU A C 1
ATOM 606 O O . LEU A 1 77 ? 6.123 -13.115 15.568 1.00 22.77 768 LEU A O 1
ATOM 611 N N . GLN A 1 78 ? 6.632 -11.187 16.564 1.00 23.87 769 GLN A N 1
ATOM 612 C CA . GLN A 1 78 ? 6.397 -11.684 17.906 1.00 26.68 769 GLN A CA 1
ATOM 613 C C . GLN A 1 78 ? 5.560 -10.649 18.656 1.00 27.21 769 GLN A C 1
ATOM 614 O O . GLN A 1 78 ? 5.732 -9.447 18.477 1.00 26.58 769 GLN A O 1
ATOM 620 N N . THR A 1 79 ? 4.637 -11.115 19.481 1.00 27.31 770 THR A N 1
ATOM 621 C CA . THR A 1 79 ? 3.801 -10.193 20.207 1.00 30.56 770 THR A CA 1
ATOM 622 C C . THR A 1 79 ? 3.205 -10.875 21.429 1.00 32.27 770 THR A C 1
ATOM 623 O O . THR A 1 79 ? 3.353 -12.082 21.605 1.00 33.35 770 THR A O 1
ATOM 627 N N . LYS A 1 80 ? 2.556 -10.096 22.287 1.00 34.86 771 LYS A N 1
ATOM 628 C CA . LYS A 1 80 ? 1.922 -10.654 23.480 1.00 35.91 771 LYS A CA 1
ATOM 629 C C . LYS A 1 80 ? 0.413 -10.538 23.386 1.00 34.43 771 LYS A C 1
ATOM 630 O O . LYS A 1 80 ? -0.107 -9.665 22.703 1.00 34.00 771 LYS A O 1
ATOM 636 N N . PRO A 1 81 ? -0.312 -11.419 24.088 1.00 34.60 772 PRO A N 1
ATOM 637 C CA . PRO A 1 81 ? -1.781 -11.404 24.070 1.00 33.78 772 PRO A CA 1
ATOM 638 C C . PRO A 1 81 ? -2.337 -10.092 24.597 1.00 31.74 772 PRO A C 1
ATOM 639 O O . PRO A 1 81 ? -1.717 -9.428 25.420 1.00 31.28 772 PRO A O 1
ATOM 643 N N . VAL A 1 82 ? -3.514 -9.727 24.115 1.00 32.29 773 VAL A N 1
ATOM 644 C CA . VAL A 1 82 ? -4.189 -8.497 24.528 1.00 31.62 773 VAL A CA 1
ATOM 645 C C . VAL A 1 82 ? -5.385 -8.925 25.379 1.00 32.33 773 VAL A C 1
ATOM 646 O O . VAL A 1 82 ? -5.961 -9.990 25.123 1.00 31.42 773 VAL A O 1
ATOM 650 N N . ASP A 1 83 ? -5.758 -8.119 26.380 1.00 32.93 774 ASP A N 1
ATOM 651 C CA . ASP A 1 83 ? -6.902 -8.458 27.236 1.00 33.54 774 ASP A CA 1
ATOM 652 C C . ASP A 1 83 ? -8.140 -8.508 26.336 1.00 30.74 774 ASP A C 1
ATOM 653 O O . ASP A 1 83 ? -8.490 -7.527 25.681 1.00 29.98 774 ASP A O 1
ATOM 658 N N . PRO A 1 84 ? -8.810 -9.662 26.294 1.00 27.90 775 PRO A N 1
ATOM 659 C CA . PRO A 1 84 ? -10.007 -9.882 25.475 1.00 27.80 775 PRO A CA 1
ATOM 660 C C . PRO A 1 84 ? -11.212 -8.979 25.738 1.00 27.11 775 PRO A C 1
ATOM 661 O O . PRO A 1 84 ? -12.216 -9.123 25.067 1.00 28.11 775 PRO A O 1
ATOM 665 N N . THR A 1 85 ? -11.110 -8.059 26.697 1.00 25.86 776 THR A N 1
ATOM 666 C CA . THR A 1 85 ? -12.227 -7.168 27.046 1.00 24.54 776 THR A CA 1
ATOM 667 C C . THR A 1 85 ? -11.900 -5.701 26.837 1.00 23.84 776 THR A C 1
ATOM 668 O O . THR A 1 85 ? -11.023 -5.153 27.492 1.00 24.13 776 THR A O 1
ATOM 672 N N . VAL A 1 86 ? -12.623 -5.054 25.935 1.00 22.60 777 VAL A N 1
ATOM 673 C CA . VAL A 1 86 ? -12.367 -3.645 25.651 1.00 21.46 777 VAL A CA 1
ATOM 674 C C . VAL A 1 86 ? -13.627 -2.846 25.922 1.00 21.72 777 VAL A C 1
ATOM 675 O O . VAL A 1 86 ? -14.635 -3.030 25.241 1.00 21.87 777 VAL A O 1
ATOM 679 N N . ASP A 1 87 ? -13.573 -1.970 26.922 1.00 22.99 778 ASP A N 1
ATOM 680 C CA . ASP A 1 87 ? -14.727 -1.144 27.269 1.00 21.78 778 ASP A CA 1
ATOM 681 C C . ASP A 1 87 ? -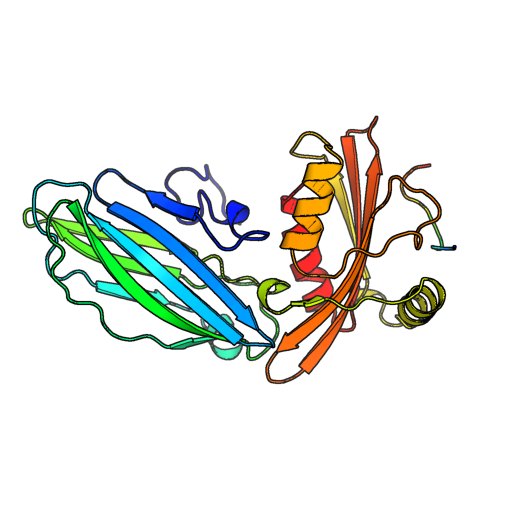15.119 -0.231 26.097 1.00 22.87 778 ASP A C 1
ATOM 682 O O . ASP A 1 87 ? -14.323 0.032 25.190 1.00 19.54 778 ASP A O 1
ATOM 687 N N . GLY A 1 88 ? -16.358 0.259 26.136 1.00 24.92 779 GLY A N 1
ATOM 688 C CA . GLY A 1 88 ? -16.833 1.159 25.104 1.00 24.14 779 GLY A CA 1
ATOM 689 C C . GLY A 1 88 ? -16.052 2.451 25.193 1.00 22.39 779 GLY A C 1
ATOM 690 O O . GLY A 1 88 ? -15.833 2.963 26.272 1.00 22.70 779 GLY A O 1
ATOM 691 N N . GLY A 1 89 ? -15.618 2.977 24.058 1.00 24.50 780 GLY A N 1
ATOM 692 C CA . GLY A 1 89 ? -14.861 4.215 24.072 1.00 23.59 780 GLY A CA 1
ATOM 693 C C . GLY A 1 89 ? -13.417 4.034 24.505 1.00 25.60 780 GLY A C 1
ATOM 694 O O . GLY A 1 89 ? -12.655 4.982 24.473 1.00 26.95 780 GLY A O 1
ATOM 695 N N . ALA A 1 90 ? -13.029 2.828 24.905 1.00 26.58 781 ALA A N 1
ATOM 696 C CA . ALA A 1 90 ? -11.658 2.582 25.343 1.00 27.27 781 ALA A CA 1
ATOM 697 C C . ALA A 1 90 ? -10.761 2.118 24.205 1.00 27.59 781 ALA A C 1
ATOM 698 O O . ALA A 1 90 ? -11.242 1.666 23.154 1.00 26.85 781 ALA A O 1
ATOM 700 N N . GLN A 1 91 ? -9.454 2.221 24.434 1.00 26.75 782 GLN A N 1
ATOM 701 C CA . GLN A 1 91 ? -8.449 1.814 23.458 1.00 26.75 782 GLN A CA 1
ATOM 702 C C . GLN A 1 91 ? -7.489 0.824 24.117 1.00 28.56 782 GLN A C 1
ATOM 703 O O . GLN A 1 91 ? -7.055 1.044 25.255 1.00 29.86 782 GLN A O 1
ATOM 709 N N . VAL A 1 92 ? -7.178 -0.279 23.436 1.00 27.23 783 VAL A N 1
ATOM 710 C CA . VAL A 1 92 ? -6.233 -1.251 23.981 1.00 25.84 783 VAL A CA 1
ATOM 711 C C . VAL A 1 92 ? -5.029 -1.372 23.037 1.00 25.01 783 VAL A C 1
ATOM 712 O O . VAL A 1 92 ? -5.166 -1.373 21.820 1.00 23.81 783 VAL A O 1
ATOM 716 N N . GLN A 1 93 ? -3.839 -1.439 23.612 1.00 24.50 784 GLN A N 1
ATOM 717 C CA . GLN A 1 93 ? -2.622 -1.486 22.819 1.00 24.19 784 GLN A CA 1
ATOM 718 C C . GLN A 1 93 ? -1.935 -2.851 22.687 1.00 23.81 784 GLN A C 1
ATOM 719 O O . GLN A 1 93 ? -1.870 -3.626 23.629 1.00 22.49 784 GLN A O 1
ATOM 725 N N . GLN A 1 94 ? -1.428 -3.132 21.491 1.00 23.68 785 GLN A N 1
ATOM 726 C CA . GLN A 1 94 ? -0.709 -4.362 21.243 1.00 21.64 785 GLN A CA 1
ATOM 727 C C . GLN A 1 94 ? 0.626 -4.014 20.585 1.00 20.85 785 GLN A C 1
ATOM 728 O O . GLN A 1 94 ? 0.681 -3.255 19.613 1.00 19.96 785 GLN A O 1
ATOM 734 N N . VAL A 1 95 ? 1.701 -4.563 21.137 1.00 17.92 786 VAL A N 1
ATOM 735 C CA . VAL A 1 95 ? 3.036 -4.335 20.623 1.00 17.86 786 VAL A CA 1
ATOM 736 C C . VAL A 1 95 ? 3.501 -5.526 19.781 1.00 19.16 786 VAL A C 1
ATOM 737 O O . VAL A 1 95 ? 3.417 -6.676 20.220 1.00 16.47 786 VAL A O 1
ATOM 741 N N . VAL A 1 96 ? 3.961 -5.238 18.560 1.00 18.29 787 VAL A N 1
ATOM 742 C CA . VAL A 1 96 ? 4.443 -6.271 17.661 1.00 18.95 787 VAL A CA 1
ATOM 743 C C . VAL A 1 96 ? 5.926 -6.033 17.375 1.00 20.97 787 VAL A C 1
ATOM 744 O O . VAL A 1 96 ? 6.310 -4.996 16.830 1.00 21.22 787 VAL A O 1
ATOM 748 N N . ASN A 1 97 ? 6.755 -6.998 17.752 1.00 21.04 788 ASN A N 1
ATOM 749 C CA . ASN A 1 97 ? 8.192 -6.893 17.519 1.00 22.69 788 ASN A CA 1
ATOM 750 C C . ASN A 1 97 ? 8.490 -7.516 16.180 1.00 20.06 788 ASN A C 1
ATOM 751 O O . ASN A 1 97 ? 8.047 -8.621 15.879 1.00 23.10 788 ASN A O 1
ATOM 756 N N . ILE A 1 98 ? 9.233 -6.782 15.374 1.00 18.33 789 ILE A N 1
ATOM 757 C CA . ILE A 1 98 ? 9.510 -7.200 14.024 1.00 19.24 789 ILE A CA 1
ATOM 758 C C . ILE A 1 98 ? 10.964 -7.474 13.715 1.00 19.76 789 ILE A C 1
ATOM 759 O O . ILE A 1 98 ? 11.834 -6.713 14.095 1.00 22.52 789 ILE A O 1
ATOM 764 N N . GLU A 1 99 ? 11.210 -8.565 13.006 1.00 22.00 790 GLU A N 1
ATOM 765 C CA . GLU A 1 99 ? 12.553 -8.928 12.583 1.00 21.93 790 GLU A CA 1
ATOM 766 C C . GLU A 1 99 ? 12.505 -9.374 11.131 1.00 20.79 790 GLU A C 1
ATOM 767 O O . GLU A 1 99 ? 11.825 -10.340 10.802 1.00 19.53 790 GLU A O 1
ATOM 773 N N . CYS A 1 100 ? 13.209 -8.655 10.262 1.00 21.39 791 CYS A N 1
ATOM 774 C CA . CYS A 1 100 ? 13.266 -9.017 8.847 1.00 22.86 791 CYS A CA 1
ATOM 775 C C . CYS A 1 100 ? 14.431 -9.982 8.594 1.00 23.04 791 CYS A C 1
ATOM 776 O O . CYS A 1 100 ? 15.596 -9.608 8.763 1.00 24.12 791 CYS A O 1
ATOM 779 N N . ILE A 1 101 ? 14.091 -11.207 8.179 1.00 23.50 792 ILE A N 1
ATOM 780 C CA . ILE A 1 101 ? 15.041 -12.291 7.893 1.00 23.15 792 ILE A CA 1
ATOM 781 C C . ILE A 1 101 ? 15.722 -12.128 6.532 1.00 23.67 792 ILE A C 1
ATOM 782 O O . ILE A 1 101 ? 16.932 -12.275 6.410 1.00 24.92 792 ILE A O 1
ATOM 787 N N . SER A 1 102 ? 14.919 -11.859 5.507 1.00 24.80 793 SER A N 1
ATOM 788 C CA . SER A 1 102 ? 15.405 -11.652 4.138 1.00 24.39 793 SER A CA 1
ATOM 789 C C . SER A 1 102 ? 14.373 -10.786 3.397 1.00 23.92 793 SER A C 1
ATOM 790 O O . SER A 1 102 ? 13.263 -10.606 3.887 1.00 25.92 793 SER A O 1
ATOM 793 N N . ASP A 1 103 ? 14.724 -10.250 2.230 1.00 22.83 794 ASP A N 1
ATOM 794 C CA . ASP A 1 103 ? 13.781 -9.411 1.495 1.00 23.20 794 ASP A CA 1
ATOM 795 C C . ASP A 1 103 ? 12.455 -10.147 1.224 1.00 22.26 794 ASP A C 1
ATOM 796 O O . ASP A 1 103 ? 12.424 -11.362 1.093 1.00 19.83 794 ASP A O 1
ATOM 801 N N . PHE A 1 104 ? 11.366 -9.395 1.162 1.00 22.91 795 PHE A N 1
ATOM 802 C CA . PHE A 1 104 ? 10.031 -9.973 0.976 1.00 24.59 795 PHE A CA 1
ATOM 803 C C . PHE A 1 104 ? 9.140 -9.011 0.213 1.00 25.15 795 PHE A C 1
ATOM 804 O O . PHE A 1 104 ? 9.442 -7.827 0.111 1.00 24.83 795 PHE A O 1
ATOM 812 N N . THR A 1 105 ? 8.034 -9.521 -0.311 1.00 26.63 796 THR A N 1
ATOM 813 C CA . THR A 1 105 ? 7.116 -8.698 -1.084 1.00 27.80 796 THR A CA 1
ATOM 814 C C . THR A 1 105 ? 5.775 -8.671 -0.417 1.00 27.31 796 THR A C 1
ATOM 815 O O . THR A 1 105 ? 5.158 -7.626 -0.306 1.00 29.56 796 THR A O 1
ATOM 819 N N . GLU A 1 106 ? 5.325 -9.843 0.014 1.00 27.91 797 GLU A N 1
ATOM 820 C CA . GLU A 1 106 ? 4.042 -10.014 0.689 1.00 26.78 797 GLU A CA 1
ATOM 821 C C . GLU A 1 106 ? 3.900 -9.204 1.976 1.00 24.93 797 GLU A C 1
ATOM 822 O O . GLU A 1 106 ? 4.896 -8.817 2.592 1.00 24.22 797 GLU A O 1
ATOM 828 N N . ALA A 1 107 ? 2.653 -8.962 2.380 1.00 22.67 798 ALA A N 1
ATOM 829 C CA . ALA A 1 107 ? 2.375 -8.233 3.622 1.00 21.23 798 ALA A CA 1
ATOM 830 C C . ALA A 1 107 ? 1.622 -9.144 4.600 1.00 19.88 798 ALA A C 1
ATOM 831 O O . ALA A 1 107 ? 0.797 -9.949 4.184 1.00 18.80 798 ALA A O 1
ATOM 833 N N . PRO A 1 108 ? 1.911 -9.035 5.912 1.00 18.51 799 PRO A N 1
ATOM 834 C CA . PRO A 1 108 ? 1.275 -9.836 6.976 1.00 19.20 799 PRO A CA 1
ATOM 835 C C . PRO A 1 108 ? -0.227 -9.562 7.047 1.00 22.06 799 PRO A C 1
ATOM 836 O O . PRO A 1 108 ? -0.692 -8.506 6.605 1.00 24.53 799 PRO A O 1
ATOM 840 N N . VAL A 1 109 ? -1.004 -10.487 7.594 1.00 22.53 800 VAL A N 1
ATOM 841 C CA . VAL A 1 109 ? -2.427 -10.208 7.690 1.00 22.02 800 VAL A CA 1
ATOM 842 C C . VAL A 1 109 ? -2.844 -10.086 9.158 1.00 22.93 800 VAL A C 1
ATOM 843 O O . VAL A 1 109 ? -2.507 -10.930 9.978 1.00 21.97 800 VAL A O 1
ATOM 847 N N . LEU A 1 110 ? -3.540 -9.006 9.489 1.00 22.20 801 LEU A N 1
ATOM 848 C CA . LEU A 1 110 ? -4.023 -8.828 10.852 1.00 22.73 801 LEU A CA 1
ATOM 849 C C . LEU A 1 110 ? -5.475 -9.276 10.902 1.00 22.46 801 LEU A C 1
ATOM 850 O O . LEU A 1 110 ? -6.336 -8.689 10.244 1.00 20.00 801 LEU A O 1
ATOM 855 N N . ASN A 1 111 ? -5.749 -10.323 11.668 1.00 22.31 802 ASN A N 1
ATOM 856 C CA . ASN A 1 111 ? -7.123 -10.789 11.795 1.00 23.71 802 ASN A CA 1
ATOM 857 C C . ASN A 1 111 ? -7.660 -10.476 13.179 1.00 21.79 802 ASN A C 1
ATOM 858 O O . ASN A 1 111 ? -7.042 -10.813 14.176 1.00 24.17 802 ASN A O 1
ATOM 863 N N . ILE A 1 112 ? -8.797 -9.798 13.237 1.00 21.47 803 ILE A N 1
ATOM 864 C CA . ILE A 1 112 ? -9.402 -9.474 14.517 1.00 21.75 803 ILE A CA 1
ATOM 865 C C . ILE A 1 112 ? -10.743 -10.165 14.686 1.00 21.24 803 ILE A C 1
ATOM 866 O O . ILE A 1 112 ? -11.603 -10.105 13.822 1.00 22.59 803 ILE A O 1
ATOM 871 N N . GLN A 1 113 ? -10.911 -10.843 15.806 1.00 21.78 804 GLN A N 1
ATOM 872 C CA . GLN A 1 113 ? -12.169 -11.511 16.080 1.00 23.69 804 GLN A CA 1
ATOM 873 C C . GLN A 1 113 ? -12.643 -11.075 17.448 1.00 21.87 804 GLN A C 1
ATOM 874 O O . GLN A 1 113 ? -11.846 -10.914 18.374 1.00 22.24 804 GLN A O 1
ATOM 880 N N . PHE A 1 114 ? -13.938 -10.840 17.565 1.00 20.35 805 PHE A N 1
ATOM 881 C CA . PHE A 1 114 ? -14.495 -10.438 18.848 1.00 20.53 805 PHE A CA 1
ATOM 882 C C . PHE A 1 114 ? -16.022 -10.504 18.829 1.00 22.29 805 PHE A C 1
ATOM 883 O O . PHE A 1 114 ? -16.643 -10.530 17.765 1.00 23.56 805 PHE A O 1
ATOM 891 N N . ARG A 1 115 ? -16.601 -10.554 20.021 1.00 23.17 806 ARG A N 1
ATOM 892 C CA . ARG A 1 115 ? -18.024 -10.635 20.211 1.00 25.68 806 ARG A CA 1
ATOM 893 C C . ARG A 1 115 ? -18.520 -9.255 20.577 1.00 26.93 806 ARG A C 1
ATOM 894 O O . ARG A 1 115 ? -17.914 -8.566 21.403 1.00 25.20 806 ARG A O 1
ATOM 902 N N . TYR A 1 116 ? -19.616 -8.863 19.937 1.00 25.35 807 TYR A N 1
ATOM 903 C CA . TYR A 1 116 ? -20.248 -7.582 20.173 1.00 27.28 807 TYR A CA 1
ATOM 904 C C . TYR A 1 116 ? -21.747 -7.795 20.191 1.00 29.19 807 TYR A C 1
ATOM 905 O O . TYR A 1 116 ? -22.337 -8.263 19.201 1.00 27.43 807 TYR A O 1
ATOM 914 N N . GLY A 1 117 ? -22.362 -7.442 21.316 1.00 31.11 808 GLY A N 1
ATOM 915 C CA . GLY A 1 117 ? -23.794 -7.622 21.457 1.00 31.78 808 GLY A CA 1
ATOM 916 C C . GLY A 1 117 ? -24.161 -9.078 21.256 1.00 33.04 808 GLY A C 1
ATOM 917 O O . GLY A 1 117 ? -25.299 -9.408 20.931 1.00 35.19 808 GLY A O 1
ATOM 918 N N . GLY A 1 118 ? -23.194 -9.964 21.445 1.00 33.57 809 GLY A N 1
ATOM 919 C CA . GLY A 1 118 ? -23.471 -11.372 21.264 1.00 32.90 809 GLY A CA 1
ATOM 920 C C . GLY A 1 118 ? -23.326 -11.842 19.825 1.00 33.85 809 GLY A C 1
ATOM 921 O O . GLY A 1 118 ? -23.799 -12.937 19.485 1.00 36.26 809 GLY A O 1
ATOM 922 N N . THR A 1 119 ? -22.699 -11.037 18.966 1.00 29.96 810 THR A N 1
ATOM 923 C CA . THR A 1 119 ? -22.493 -11.463 17.584 1.00 27.75 810 THR A CA 1
ATOM 924 C C . THR A 1 119 ? -21.001 -11.591 17.276 1.00 27.40 810 THR A C 1
ATOM 925 O O . THR A 1 119 ? -20.152 -11.022 17.975 1.00 24.68 810 THR A O 1
ATOM 929 N N . PHE A 1 120 ? -20.691 -12.369 16.240 1.00 28.19 811 PHE A N 1
ATOM 930 C CA . PHE A 1 120 ? -19.310 -12.583 15.806 1.00 28.03 811 PHE A CA 1
ATOM 931 C C . PHE A 1 120 ? -18.882 -11.432 14.873 1.00 27.34 811 PHE A C 1
ATOM 932 O O . PHE A 1 120 ? -19.439 -11.252 13.787 1.00 26.98 811 PHE A O 1
ATOM 940 N N . GLN A 1 121 ? -17.909 -10.644 15.312 1.00 26.69 812 GLN A N 1
ATOM 941 C CA . GLN A 1 121 ? -17.384 -9.570 14.483 1.00 26.61 812 GLN A CA 1
ATOM 942 C C . GLN A 1 121 ? -16.030 -10.088 13.983 1.00 25.96 812 GLN A C 1
ATOM 943 O O . GLN A 1 121 ? -15.218 -10.543 14.772 1.00 25.35 812 GLN A O 1
ATOM 949 N N . ASN A 1 122 ? -15.803 -10.048 12.672 1.00 25.91 813 ASN A N 1
ATOM 950 C CA . ASN A 1 122 ? -14.552 -10.558 12.110 1.00 26.16 813 ASN A CA 1
ATOM 951 C C . ASN A 1 122 ? -13.948 -9.564 11.117 1.00 25.01 813 ASN A C 1
ATOM 952 O O . ASN A 1 122 ? -14.564 -9.192 10.121 1.00 25.13 813 ASN A O 1
ATOM 957 N N . VAL A 1 123 ? -12.722 -9.153 11.394 1.00 24.71 814 VAL A N 1
ATOM 958 C CA . VAL A 1 123 ? -12.044 -8.183 10.555 1.00 23.67 814 VAL A CA 1
ATOM 959 C C . VAL A 1 123 ? -10.645 -8.614 10.124 1.00 23.48 814 VAL A C 1
ATOM 960 O O . VAL A 1 123 ? -9.878 -9.173 10.910 1.00 23.73 814 VAL A O 1
ATOM 964 N N . SER A 1 124 ? -10.332 -8.357 8.862 1.00 22.14 815 SER A N 1
ATOM 965 C CA . SER A 1 124 ? -9.029 -8.655 8.311 1.00 23.69 815 SER A CA 1
ATOM 966 C C . SER A 1 124 ? -8.541 -7.420 7.578 1.00 25.00 815 SER A C 1
ATOM 967 O O . SER A 1 124 ? -9.301 -6.755 6.867 1.00 26.38 815 SER A O 1
ATOM 970 N N . VAL A 1 125 ? -7.263 -7.113 7.764 1.00 24.65 816 VAL A N 1
ATOM 971 C CA . VAL A 1 125 ? -6.659 -5.951 7.147 1.00 22.73 816 VAL A CA 1
ATOM 972 C C . VAL A 1 125 ? -5.187 -6.269 6.953 1.00 22.87 816 VAL A C 1
ATOM 973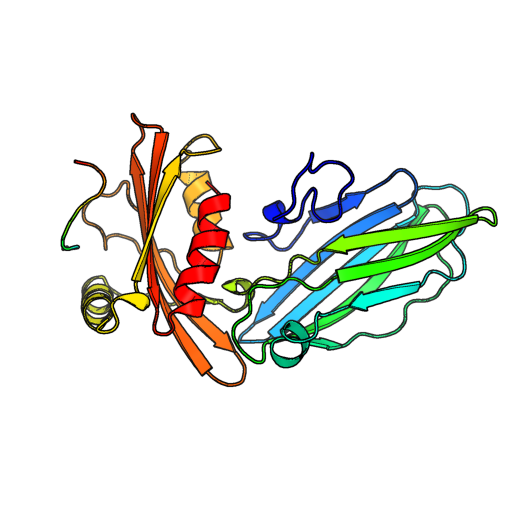 O O . VAL A 1 125 ? -4.581 -6.990 7.758 1.00 22.88 816 VAL A O 1
ATOM 977 N N . LYS A 1 126 ? -4.612 -5.779 5.863 1.00 21.99 817 LYS A N 1
ATOM 978 C CA . LYS A 1 126 ? -3.199 -6.019 5.629 1.00 21.81 817 LYS A CA 1
ATOM 979 C C . LYS A 1 126 ? -2.380 -5.071 6.482 1.00 21.06 817 LYS A C 1
ATOM 980 O O . LYS A 1 126 ? -2.689 -3.896 6.593 1.00 21.14 817 LYS A O 1
ATOM 986 N N . LEU A 1 127 ? -1.348 -5.609 7.113 1.00 22.58 818 LEU A N 1
ATOM 987 C CA . LEU A 1 127 ? -0.458 -4.822 7.957 1.00 22.66 818 LEU A CA 1
ATOM 988 C C . LEU A 1 127 ? 0.627 -4.190 7.083 1.00 22.65 818 LEU A C 1
ATOM 989 O O . LEU A 1 127 ? 1.355 -4.892 6.373 1.00 22.40 818 LEU A O 1
ATOM 994 N N . PRO A 1 128 ? 0.757 -2.854 7.138 1.00 22.49 819 PRO A N 1
ATOM 995 C CA . PRO A 1 128 ? 1.754 -2.135 6.346 1.00 22.02 819 PRO A CA 1
ATOM 996 C C . PRO A 1 128 ? 3.208 -2.290 6.786 1.00 20.43 819 PRO A C 1
ATOM 997 O O . PRO A 1 128 ? 3.849 -1.329 7.202 1.00 19.77 819 PRO A O 1
ATOM 1001 N N . ILE A 1 129 ? 3.711 -3.511 6.705 1.00 19.30 820 ILE A N 1
ATOM 1002 C CA . ILE A 1 129 ? 5.094 -3.776 7.033 1.00 19.53 820 ILE A CA 1
ATOM 1003 C C . ILE A 1 129 ? 5.688 -4.091 5.668 1.00 20.44 820 ILE A C 1
ATOM 1004 O O . ILE A 1 129 ? 5.418 -5.150 5.066 1.00 20.25 820 ILE A O 1
ATOM 1009 N N . THR A 1 130 ? 6.459 -3.132 5.174 1.00 19.45 821 THR A N 1
ATOM 1010 C CA . THR A 1 130 ? 7.068 -3.202 3.855 1.00 20.07 821 THR A CA 1
ATOM 1011 C C . THR A 1 130 ? 8.601 -3.235 3.913 1.00 20.76 821 THR A C 1
ATOM 1012 O O . THR A 1 130 ? 9.211 -2.860 4.912 1.00 19.61 821 THR A O 1
ATOM 1016 N N . LEU A 1 131 ? 9.214 -3.684 2.825 1.00 21.24 822 LEU A N 1
ATOM 1017 C CA . LEU A 1 131 ? 10.666 -3.828 2.752 1.00 20.35 822 LEU A CA 1
ATOM 1018 C C . LEU A 1 131 ? 11.479 -2.553 3.018 1.00 20.58 822 LEU A C 1
ATOM 1019 O O . LEU A 1 131 ? 12.533 -2.592 3.661 1.00 20.33 822 LEU A O 1
ATOM 1024 N N . ASN A 1 132 ? 10.986 -1.428 2.523 1.00 18.60 823 ASN A N 1
ATOM 1025 C CA . ASN A 1 132 ? 11.685 -0.163 2.673 1.00 19.07 823 ASN A CA 1
ATOM 1026 C C . ASN A 1 132 ? 11.746 0.363 4.113 1.00 19.67 823 ASN A C 1
ATOM 1027 O O . ASN A 1 132 ? 12.442 1.347 4.404 1.00 18.75 823 ASN A O 1
ATOM 1032 N N . LYS A 1 133 ? 11.014 -0.291 5.011 1.00 19.81 824 LYS A N 1
ATOM 1033 C CA . LYS A 1 133 ? 11.002 0.119 6.407 1.00 20.21 824 LYS A CA 1
ATOM 1034 C C . LYS A 1 133 ? 12.348 -0.171 7.054 1.00 21.34 824 LYS A C 1
ATOM 1035 O O . LYS A 1 133 ? 12.700 0.444 8.052 1.00 23.11 824 LYS A O 1
ATOM 1041 N N . PHE A 1 134 ? 13.102 -1.100 6.470 1.00 21.24 825 PHE A N 1
ATOM 1042 C CA . PHE A 1 134 ? 14.388 -1.489 7.022 1.00 19.90 825 PHE A CA 1
ATOM 1043 C C . PHE A 1 134 ? 15.539 -0.794 6.345 1.00 20.56 825 PHE A C 1
ATOM 1044 O O . PHE A 1 134 ? 16.662 -1.296 6.284 1.00 19.40 825 PHE A O 1
ATOM 1052 N N . PHE A 1 135 ? 15.239 0.393 5.848 1.00 21.55 826 PHE A N 1
ATOM 1053 C CA . PHE A 1 135 ? 16.222 1.214 5.181 1.00 21.84 826 PHE A CA 1
ATOM 1054 C C . PHE A 1 135 ? 17.169 1.912 6.162 1.00 22.80 826 PHE A C 1
ATOM 1055 O O . PHE A 1 135 ? 16.742 2.353 7.235 1.00 21.91 826 PHE A O 1
ATOM 1063 N N . GLN A 1 136 ? 18.448 1.958 5.798 1.00 21.11 827 GLN A N 1
ATOM 1064 C CA . GLN A 1 136 ? 19.440 2.744 6.536 1.00 22.77 827 GLN A CA 1
ATOM 1065 C C . GLN A 1 136 ? 19.849 3.758 5.464 1.00 23.41 827 GLN A C 1
ATOM 1066 O O . GLN A 1 136 ? 20.473 3.385 4.461 1.00 20.31 827 GLN A O 1
ATOM 1072 N N . PRO A 1 137 ? 19.467 5.041 5.638 1.00 24.41 828 PRO A N 1
ATOM 1073 C CA . PRO A 1 137 ? 19.836 6.047 4.635 1.00 23.90 828 PRO A CA 1
ATOM 1074 C C . PRO A 1 137 ? 21.353 6.205 4.611 1.00 24.92 828 PRO A C 1
ATOM 1075 O O . PRO A 1 137 ? 22.012 6.094 5.653 1.00 23.83 828 PRO A O 1
ATOM 1079 N N . THR A 1 138 ? 21.902 6.412 3.414 1.00 24.05 829 THR A N 1
ATOM 1080 C CA . THR A 1 138 ? 23.347 6.565 3.251 1.00 24.83 829 THR A CA 1
ATOM 1081 C C . THR A 1 138 ? 23.685 7.790 2.401 1.00 26.00 829 THR A C 1
ATOM 1082 O O . THR A 1 138 ? 23.491 7.802 1.179 1.00 25.30 829 THR A O 1
ATOM 1086 N N . GLU A 1 139 ? 24.164 8.832 3.071 1.00 27.10 830 GLU A N 1
ATOM 1087 C CA . GLU A 1 139 ? 24.555 10.066 2.416 1.00 28.01 830 GLU A CA 1
ATOM 1088 C C . GLU A 1 139 ? 25.911 9.810 1.762 1.00 27.57 830 GLU A C 1
ATOM 1089 O O . GLU A 1 139 ? 26.724 9.089 2.294 1.00 26.55 830 GLU A O 1
ATOM 1095 N N . MET A 1 140 ? 26.137 10.379 0.592 1.00 29.05 831 MET A N 1
ATOM 1096 C CA . MET A 1 140 ? 27.415 10.208 -0.082 1.00 29.90 831 MET A CA 1
ATOM 1097 C C . MET A 1 140 ? 27.573 11.315 -1.126 1.00 31.47 831 MET A C 1
ATOM 1098 O O . MET A 1 140 ? 26.588 11.889 -1.580 1.00 31.94 831 MET A O 1
ATOM 1103 N N . ALA A 1 141 ? 28.815 11.626 -1.483 1.00 32.80 832 ALA A N 1
ATOM 1104 C CA . ALA A 1 141 ? 29.079 12.653 -2.488 1.00 31.55 832 ALA A CA 1
ATOM 1105 C C . ALA A 1 141 ? 28.691 12.100 -3.848 1.00 30.53 832 ALA A C 1
ATOM 1106 O O . ALA A 1 141 ? 28.569 10.885 -4.021 1.00 28.98 832 ALA A O 1
ATOM 1108 N N . SER A 1 142 ? 28.520 13.001 -4.808 1.00 30.77 833 SER A N 1
ATOM 1109 C CA . SER A 1 142 ? 28.150 12.639 -6.171 1.00 31.79 833 SER A CA 1
ATOM 1110 C C . SER A 1 142 ? 29.127 11.642 -6.810 1.00 32.82 833 SER A C 1
ATOM 1111 O O . SER A 1 142 ? 28.726 10.703 -7.510 1.00 33.20 833 SER A O 1
ATOM 1114 N N . GLN A 1 143 ? 30.413 11.851 -6.577 1.00 32.25 834 GLN A N 1
ATOM 1115 C CA . GLN A 1 143 ? 31.421 10.976 -7.148 1.00 34.38 834 GLN A CA 1
ATOM 1116 C C . GLN A 1 143 ? 31.263 9.541 -6.637 1.00 33.71 834 GLN A C 1
ATOM 1117 O O . GLN A 1 143 ? 31.341 8.582 -7.416 1.00 32.19 834 GLN A O 1
ATOM 1123 N N . ASP A 1 144 ? 31.051 9.393 -5.329 1.00 31.15 835 ASP A N 1
ATOM 1124 C CA . ASP A 1 144 ? 30.899 8.069 -4.750 1.00 29.00 835 ASP A CA 1
ATOM 1125 C C . ASP A 1 144 ? 29.702 7.404 -5.364 1.00 26.04 835 ASP A C 1
ATOM 1126 O O . ASP A 1 144 ? 29.782 6.260 -5.782 1.00 22.90 835 ASP A O 1
ATOM 1131 N N . PHE A 1 145 ? 28.595 8.147 -5.421 1.00 26.28 836 PHE A N 1
ATOM 1132 C CA . PHE A 1 145 ? 27.339 7.651 -5.971 1.00 25.66 836 PHE A CA 1
ATOM 1133 C C . PHE A 1 145 ? 27.503 7.097 -7.378 1.00 26.82 836 PHE A C 1
ATOM 1134 O O . PHE A 1 145 ? 27.089 5.973 -7.667 1.00 27.81 836 PHE A O 1
ATOM 1142 N N . PHE A 1 146 ? 28.091 7.873 -8.272 1.00 26.74 837 PHE A N 1
ATOM 1143 C CA . PHE A 1 146 ? 28.224 7.361 -9.625 1.00 28.61 837 PHE A CA 1
ATOM 1144 C C . PHE A 1 146 ? 29.138 6.159 -9.712 1.00 28.33 837 PHE A C 1
ATOM 1145 O O . PHE A 1 146 ? 28.887 5.241 -10.493 1.00 26.65 837 PHE A O 1
ATOM 1153 N N . GLN A 1 147 ? 30.175 6.142 -8.880 1.00 28.63 838 GLN A N 1
ATOM 1154 C CA . GLN A 1 147 ? 31.093 5.011 -8.851 1.00 28.69 838 GLN A CA 1
ATOM 1155 C C . GLN A 1 147 ? 30.271 3.754 -8.540 1.00 28.34 838 GLN A C 1
ATOM 1156 O O . GLN A 1 147 ? 30.366 2.729 -9.238 1.00 28.76 838 GLN A O 1
ATOM 1162 N N . ARG A 1 148 ? 29.448 3.839 -7.499 1.00 26.59 839 ARG A N 1
ATOM 1163 C CA . ARG A 1 148 ? 28.612 2.713 -7.106 1.00 26.78 839 ARG A CA 1
ATOM 1164 C C . ARG A 1 148 ? 27.535 2.403 -8.149 1.00 24.22 839 ARG A C 1
ATOM 1165 O O . ARG A 1 148 ? 27.219 1.246 -8.389 1.00 22.96 839 ARG A O 1
ATOM 1173 N N . TRP A 1 149 ? 27.000 3.438 -8.781 1.00 22.60 840 TRP A N 1
ATOM 1174 C CA . TRP A 1 149 ? 25.959 3.276 -9.793 1.00 25.24 840 TRP A CA 1
ATOM 1175 C C . TRP A 1 149 ? 26.423 2.417 -10.976 1.00 26.33 840 TRP A C 1
ATOM 1176 O O . TRP A 1 149 ? 25.655 1.617 -11.516 1.00 24.59 840 TRP A O 1
ATOM 1187 N N . LYS A 1 150 ? 27.695 2.572 -11.341 1.00 25.98 841 LYS A N 1
ATOM 1188 C CA . LYS A 1 150 ? 28.262 1.854 -12.470 1.00 26.92 841 LYS A CA 1
ATOM 1189 C C . LYS A 1 150 ? 28.852 0.469 -12.147 1.00 27.36 841 LYS A C 1
ATOM 1190 O O . LYS A 1 150 ? 29.477 -0.173 -13.012 1.00 23.73 841 LYS A O 1
ATOM 1196 N N . GLN A 1 151 ? 28.648 0.011 -10.913 1.00 26.84 842 GLN A N 1
ATOM 1197 C CA . GLN A 1 151 ? 29.139 -1.299 -10.515 1.00 29.34 842 GLN A CA 1
ATOM 1198 C C . GLN A 1 151 ? 28.072 -2.351 -10.764 1.00 30.86 842 GLN A C 1
ATOM 1199 O O . GLN A 1 151 ? 28.296 -3.549 -10.562 1.00 32.64 842 GLN A O 1
ATOM 1205 N N . LEU A 1 152 ? 26.899 -1.906 -11.197 1.00 32.15 843 LEU A N 1
ATOM 1206 C CA . LEU A 1 152 ? 25.834 -2.837 -11.516 1.00 33.66 843 LEU A CA 1
ATOM 1207 C C . LEU A 1 152 ? 26.362 -3.664 -12.700 1.00 36.72 843 LEU A C 1
ATOM 1208 O O . LEU A 1 152 ? 26.958 -3.115 -13.619 1.00 34.94 843 LEU A O 1
ATOM 1213 N N . SER A 1 153 ? 26.166 -4.973 -12.682 1.00 40.11 844 SER A N 1
ATOM 1214 C CA . SER A 1 153 ? 26.630 -5.797 -13.794 1.00 45.15 844 SER A CA 1
ATOM 1215 C C . SER A 1 153 ? 25.414 -6.520 -14.294 1.00 47.61 844 SER A C 1
ATOM 1216 O O . SER A 1 153 ? 25.123 -6.564 -15.488 1.00 46.88 844 SER A O 1
ATOM 1219 N N . ASN A 1 154 ? 24.698 -7.065 -13.325 1.00 52.12 845 ASN A N 1
ATOM 1220 C CA . ASN A 1 154 ? 23.471 -7.805 -13.544 1.00 55.99 845 ASN A CA 1
ATOM 1221 C C . ASN A 1 154 ? 22.385 -6.844 -14.057 1.00 57.11 845 ASN A C 1
ATOM 1222 O O . ASN A 1 154 ? 21.959 -5.938 -13.339 1.00 58.08 845 ASN A O 1
ATOM 1227 N N . PRO A 1 155 ? 21.941 -7.015 -15.314 1.00 57.84 846 PRO A N 1
ATOM 1228 C CA . PRO A 1 155 ? 20.897 -6.121 -15.847 1.00 57.67 846 PRO A CA 1
ATOM 1229 C C . PRO A 1 155 ? 19.531 -6.271 -15.143 1.00 56.89 846 PRO A C 1
ATOM 1230 O O . PRO A 1 155 ? 18.660 -5.403 -15.245 1.00 56.41 846 PRO A O 1
ATOM 1234 N N . GLN A 1 156 ? 19.360 -7.377 -14.426 1.00 57.04 847 GLN A N 1
ATOM 1235 C CA . GLN A 1 156 ? 18.119 -7.657 -13.706 1.00 57.09 847 GLN A CA 1
ATOM 1236 C C . GLN A 1 156 ? 18.083 -6.828 -12.432 1.00 55.47 847 GLN A C 1
ATOM 1237 O O . GLN A 1 156 ? 17.011 -6.597 -11.843 1.00 54.71 847 GLN A O 1
ATOM 1243 N N . GLN A 1 157 ? 19.260 -6.386 -12.001 1.00 52.05 848 GLN A N 1
ATOM 1244 C CA . GLN A 1 157 ? 19.324 -5.580 -10.800 1.00 48.87 848 GLN A CA 1
ATOM 1245 C C . GLN A 1 157 ? 18.884 -4.155 -11.091 1.00 46.59 848 GLN A C 1
ATOM 1246 O O . GLN A 1 157 ? 18.882 -3.325 -10.180 1.00 44.78 848 GLN A O 1
ATOM 1252 N N . GLU A 1 158 ? 18.525 -3.872 -12.352 1.00 42.91 849 GLU A N 1
ATOM 1253 C CA . GLU A 1 158 ? 18.051 -2.536 -12.719 1.00 40.64 849 GLU A CA 1
ATOM 1254 C C . GLU A 1 158 ? 16.595 -2.507 -13.168 1.00 39.14 849 GLU A C 1
ATOM 1255 O O . GLU A 1 158 ? 16.243 -2.943 -14.277 1.00 38.00 849 GLU A O 1
ATOM 1261 N N . VAL A 1 159 ? 15.748 -1.968 -12.304 1.00 35.95 850 VAL A N 1
ATOM 1262 C CA . VAL A 1 159 ? 14.340 -1.880 -12.621 1.00 33.69 850 VAL A CA 1
ATOM 1263 C C . VAL A 1 159 ? 13.916 -0.446 -12.877 1.00 31.86 850 VAL A C 1
ATOM 1264 O O . VAL A 1 159 ? 14.127 0.438 -12.049 1.00 30.40 850 VAL A O 1
ATOM 1268 N N . GLN A 1 160 ? 13.325 -0.229 -14.048 1.00 30.26 851 GLN A N 1
ATOM 1269 C CA . GLN A 1 160 ? 12.867 1.090 -14.435 1.00 28.96 851 GLN A CA 1
ATOM 1270 C C . GLN A 1 160 ? 11.381 1.049 -14.720 1.00 27.09 851 GLN A C 1
ATOM 1271 O O . GLN A 1 160 ? 10.888 0.172 -15.416 1.00 29.18 851 GLN A O 1
ATOM 1277 N N . ASN A 1 161 ? 10.663 2.004 -14.167 1.00 27.39 852 ASN A N 1
ATOM 1278 C CA . ASN A 1 161 ? 9.238 2.070 -14.371 1.00 26.16 852 ASN A CA 1
ATOM 1279 C C . ASN A 1 161 ? 8.858 3.469 -14.816 1.00 26.47 852 ASN A C 1
ATOM 1280 O O . ASN A 1 161 ? 9.189 4.449 -14.152 1.00 26.89 852 ASN A O 1
ATOM 1285 N N . ILE A 1 162 ? 8.185 3.553 -15.960 1.00 26.18 853 ILE A N 1
ATOM 1286 C CA . ILE A 1 162 ? 7.736 4.829 -16.495 1.00 27.25 853 ILE A CA 1
ATOM 1287 C C . ILE A 1 162 ? 6.232 4.827 -16.304 1.00 27.47 853 ILE A C 1
ATOM 1288 O O . ILE A 1 162 ? 5.519 4.051 -16.920 1.00 28.72 853 ILE A O 1
ATOM 1293 N N . PHE A 1 163 ? 5.759 5.695 -15.423 1.00 27.73 854 PHE A N 1
ATOM 1294 C CA . PHE A 1 163 ? 4.350 5.732 -15.074 1.00 27.93 854 PHE A CA 1
ATOM 1295 C C . PHE A 1 163 ? 3.702 7.113 -15.026 1.00 29.61 854 PHE A C 1
ATOM 1296 O O . PHE A 1 163 ? 4.390 8.144 -14.958 1.00 28.99 854 PHE A O 1
ATOM 1304 N N . LYS A 1 164 ? 2.365 7.108 -15.059 1.00 30.92 855 LYS A N 1
ATOM 1305 C CA . LYS A 1 164 ? 1.567 8.327 -15.005 1.00 31.48 855 LYS A CA 1
ATOM 1306 C C . LYS A 1 164 ? 1.404 8.721 -13.556 1.00 31.21 855 LYS A C 1
ATOM 1307 O O . LYS A 1 164 ? 1.175 7.864 -12.705 1.00 30.63 855 LYS A O 1
ATOM 1313 N N . ALA A 1 165 ? 1.527 10.012 -13.274 1.00 30.73 856 ALA A N 1
ATOM 1314 C CA . ALA A 1 165 ? 1.375 10.482 -11.908 1.00 31.95 856 ALA A CA 1
ATOM 1315 C C . ALA A 1 165 ? -0.079 10.361 -11.471 1.00 32.37 856 ALA A C 1
ATOM 1316 O O . ALA A 1 165 ? -0.986 10.819 -12.164 1.00 33.00 856 ALA A O 1
ATOM 1318 N N . LYS A 1 166 ? -0.294 9.742 -10.317 1.00 32.71 857 LYS A N 1
ATOM 1319 C CA . LYS A 1 166 ? -1.630 9.582 -9.773 1.00 34.19 857 LYS A CA 1
ATOM 1320 C C . LYS A 1 166 ? -1.939 10.733 -8.805 1.00 35.04 857 LYS A C 1
ATOM 1321 O O . LYS A 1 166 ? -3.030 10.811 -8.236 1.00 36.02 857 LYS A O 1
ATOM 1327 N N . HIS A 1 167 ? -0.970 11.634 -8.646 1.00 35.55 858 HIS A N 1
ATOM 1328 C CA . HIS A 1 167 ? -1.098 12.791 -7.761 1.00 35.94 858 HIS A CA 1
ATOM 1329 C C . HIS A 1 167 ? -0.380 14.006 -8.331 1.00 35.25 858 HIS A C 1
ATOM 1330 O O . HIS A 1 167 ? 0.497 13.874 -9.182 1.00 35.00 858 HIS A O 1
ATOM 1337 N N . PRO A 1 168 ? -0.756 15.211 -7.863 1.00 35.11 859 PRO A N 1
ATOM 1338 C CA . PRO A 1 168 ? -0.140 16.460 -8.311 1.00 34.02 859 PRO A CA 1
ATOM 1339 C C . PRO A 1 168 ? 1.359 16.332 -8.066 1.00 32.44 859 PRO A C 1
ATOM 1340 O O . PRO A 1 168 ? 1.781 15.829 -7.034 1.00 31.37 859 PRO A O 1
ATOM 1344 N N . MET A 1 169 ? 2.160 16.776 -9.018 1.00 31.16 860 MET A N 1
ATOM 1345 C CA . MET A 1 169 ? 3.605 16.659 -8.895 1.00 31.48 860 MET A CA 1
ATOM 1346 C C . MET A 1 169 ? 4.254 17.785 -8.076 1.00 31.20 860 MET A C 1
ATOM 1347 O O . MET A 1 169 ? 5.065 18.559 -8.576 1.00 30.91 860 MET A O 1
ATOM 1352 N N . ASP A 1 170 ? 3.877 17.848 -6.802 1.00 29.43 861 ASP A N 1
ATOM 1353 C CA . ASP A 1 170 ? 4.380 18.853 -5.875 1.00 29.21 861 ASP A CA 1
ATOM 1354 C C . ASP A 1 170 ? 5.807 18.515 -5.465 1.00 29.51 861 ASP A C 1
ATOM 1355 O O . ASP A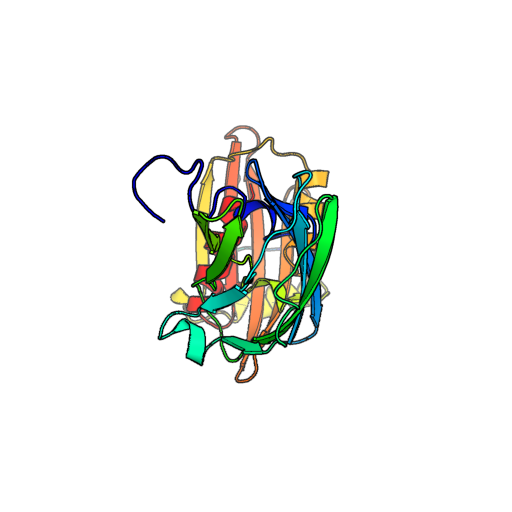 1 170 ? 6.098 17.396 -5.049 1.00 28.35 861 ASP A O 1
ATOM 1360 N N . THR A 1 171 ? 6.698 19.484 -5.561 1.00 29.21 862 THR A N 1
ATOM 1361 C CA . THR A 1 171 ? 8.080 19.238 -5.191 1.00 30.96 862 THR A CA 1
ATOM 1362 C C . THR A 1 171 ? 8.296 18.878 -3.721 1.00 29.97 862 THR A C 1
ATOM 1363 O O . THR A 1 171 ? 8.847 17.817 -3.408 1.00 28.49 862 THR A O 1
ATOM 1367 N N . GLU A 1 172 ? 7.867 19.745 -2.819 1.00 29.25 863 GLU A N 1
ATOM 1368 C CA . GLU A 1 172 ? 8.061 19.461 -1.403 1.00 31.90 863 GLU A CA 1
ATOM 1369 C C . GLU A 1 172 ? 7.399 18.145 -0.957 1.00 31.66 863 GLU A C 1
ATOM 1370 O O . GLU A 1 172 ? 7.973 17.405 -0.161 1.00 31.95 863 GLU A O 1
ATOM 1376 N N . ILE A 1 173 ? 6.209 17.848 -1.480 1.00 31.43 864 ILE A N 1
ATOM 1377 C CA . ILE A 1 173 ? 5.521 16.595 -1.164 1.00 28.96 864 ILE A CA 1
ATOM 1378 C C . ILE A 1 173 ? 6.415 15.438 -1.624 1.00 27.96 864 ILE A C 1
ATOM 1379 O O . ILE A 1 173 ? 6.657 14.483 -0.880 1.00 25.93 864 ILE A O 1
ATOM 1384 N N . THR A 1 174 ? 6.905 15.532 -2.858 1.00 28.17 865 THR A N 1
ATOM 1385 C CA . THR A 1 174 ? 7.766 14.506 -3.417 1.00 27.28 865 THR A CA 1
ATOM 1386 C C . THR A 1 174 ? 8.995 14.300 -2.544 1.00 27.83 865 THR A C 1
ATOM 1387 O O . THR A 1 174 ? 9.372 13.163 -2.280 1.00 25.62 865 THR A O 1
ATOM 1391 N N . LYS A 1 175 ? 9.611 15.389 -2.085 1.00 27.70 866 LYS A N 1
ATOM 1392 C CA . LYS A 1 175 ? 10.786 15.252 -1.233 1.00 28.21 866 LYS A CA 1
ATOM 1393 C C . LYS A 1 175 ? 10.428 14.438 -0.008 1.00 26.26 866 LYS A C 1
ATOM 1394 O O . LYS A 1 175 ? 11.055 13.410 0.264 1.00 26.52 866 LYS A O 1
ATOM 1400 N N . ALA A 1 176 ? 9.410 14.895 0.720 1.00 23.82 867 ALA A N 1
ATOM 1401 C CA . ALA A 1 176 ? 8.964 14.218 1.934 1.00 21.13 867 ALA A CA 1
ATOM 1402 C C . ALA A 1 176 ? 8.658 12.749 1.672 1.00 21.36 867 ALA A C 1
ATOM 1403 O O . ALA A 1 176 ? 8.983 11.899 2.510 1.00 21.93 867 ALA A O 1
ATOM 1405 N N . LYS A 1 177 ? 8.057 12.445 0.514 1.00 20.46 868 LYS A N 1
ATOM 1406 C CA . LYS A 1 177 ? 7.750 11.063 0.147 1.00 19.51 868 LYS A CA 1
ATOM 1407 C C . LYS A 1 177 ? 9.019 10.199 0.067 1.00 19.00 868 LYS A C 1
ATOM 1408 O O . LYS A 1 177 ? 9.060 9.097 0.603 1.00 18.23 868 LYS A O 1
ATOM 1414 N N . ILE A 1 178 ? 10.054 10.704 -0.602 1.00 19.15 869 ILE A N 1
ATOM 1415 C CA . ILE A 1 178 ? 11.302 9.956 -0.736 1.00 17.53 869 ILE A CA 1
ATOM 1416 C C . ILE A 1 178 ? 12.021 9.771 0.608 1.00 17.80 869 ILE A C 1
ATOM 1417 O O . ILE A 1 178 ? 12.502 8.690 0.919 1.00 15.37 869 ILE A O 1
ATOM 1422 N N . ILE A 1 179 ? 12.097 10.836 1.396 1.00 20.28 870 ILE A N 1
ATOM 1423 C CA . ILE A 1 179 ? 12.712 10.769 2.721 1.00 22.25 870 ILE A CA 1
ATOM 1424 C C . ILE A 1 179 ? 11.924 9.765 3.597 1.00 20.55 870 ILE A C 1
ATOM 1425 O O . ILE A 1 179 ? 12.505 8.887 4.243 1.00 20.28 870 ILE A O 1
ATOM 1430 N N . GLY A 1 180 ? 10.601 9.894 3.583 1.00 19.10 871 GLY A N 1
ATOM 1431 C CA . GLY A 1 180 ? 9.748 8.998 4.337 1.00 19.33 871 GLY A CA 1
ATOM 1432 C C . GLY A 1 180 ? 9.921 7.565 3.852 1.00 20.95 871 GLY A C 1
ATOM 1433 O O . GLY A 1 180 ? 9.872 6.639 4.663 1.00 21.49 871 GLY A O 1
ATOM 1434 N N . PHE A 1 181 ? 10.136 7.376 2.547 1.00 20.29 872 PHE A N 1
ATOM 1435 C CA . PHE A 1 181 ? 10.332 6.040 1.982 1.00 18.60 872 PHE A CA 1
ATOM 1436 C C . PHE A 1 181 ? 11.528 5.380 2.682 1.00 20.01 872 PHE A C 1
ATOM 1437 O O . PHE A 1 181 ? 11.541 4.161 2.901 1.00 17.82 872 PHE A O 1
ATOM 1445 N N . GLY A 1 182 ? 12.536 6.183 3.023 1.00 20.33 873 GLY A N 1
ATOM 1446 C CA . GLY A 1 182 ? 13.664 5.638 3.758 1.00 20.67 873 GLY A CA 1
ATOM 1447 C C . GLY A 1 182 ? 15.106 5.866 3.352 1.00 19.99 873 GLY A C 1
ATOM 1448 O O . GLY A 1 182 ? 15.987 5.872 4.211 1.00 20.65 873 GLY A O 1
ATOM 1449 N N . SER A 1 183 ? 15.378 6.017 2.066 1.00 19.63 874 SER A N 1
ATOM 1450 C CA . SER A 1 183 ? 16.759 6.238 1.638 1.00 19.77 874 SER A CA 1
ATOM 1451 C C . SER A 1 183 ? 17.124 7.678 1.957 1.00 19.53 874 SER A C 1
ATOM 1452 O O . SER A 1 183 ? 16.267 8.463 2.363 1.00 19.70 874 SER A O 1
ATOM 1455 N N . ALA A 1 184 ? 18.389 8.022 1.757 1.00 18.85 875 ALA A N 1
ATOM 1456 C CA . ALA A 1 184 ? 18.831 9.392 1.971 1.00 20.09 875 ALA A CA 1
ATOM 1457 C C . ALA A 1 184 ? 18.444 10.111 0.674 1.00 21.01 875 ALA A C 1
ATOM 1458 O O . ALA A 1 184 ? 18.290 9.479 -0.377 1.00 21.93 875 ALA A O 1
ATOM 1460 N N . LEU A 1 185 ? 18.251 11.416 0.762 1.00 22.82 876 LEU A N 1
ATOM 1461 C CA . LEU A 1 185 ? 17.933 12.226 -0.402 1.00 25.12 876 LEU A CA 1
ATOM 1462 C C . LEU A 1 185 ? 19.219 12.988 -0.687 1.00 26.96 876 LEU A C 1
ATOM 1463 O O . LEU A 1 185 ? 19.630 13.846 0.098 1.00 27.00 876 LEU A O 1
ATOM 1468 N N . LEU A 1 186 ? 19.868 12.646 -1.799 1.00 30.05 877 LEU A N 1
ATOM 1469 C CA . LEU A 1 186 ? 21.132 13.272 -2.180 1.00 30.74 877 LEU A CA 1
ATOM 1470 C C . LEU A 1 186 ? 20.933 14.479 -3.075 1.00 31.87 877 LEU A C 1
ATOM 1471 O O . LEU A 1 186 ? 20.288 14.401 -4.118 1.00 32.96 877 LEU A O 1
ATOM 1476 N N . GLU A 1 187 ? 21.516 15.594 -2.664 1.00 35.95 878 GLU A N 1
ATOM 1477 C CA . GLU A 1 187 ? 21.432 16.834 -3.431 1.00 38.23 878 GLU A CA 1
ATOM 1478 C C . GLU A 1 187 ? 22.574 16.877 -4.428 1.00 36.45 878 GLU A C 1
ATOM 1479 O O . GLU A 1 187 ? 23.613 16.246 -4.229 1.00 34.96 878 GLU A O 1
ATOM 1485 N N . GLU A 1 188 ? 22.377 17.636 -5.495 1.00 36.05 879 GLU A N 1
ATOM 1486 C CA . GLU A 1 188 ? 23.392 17.798 -6.518 1.00 36.58 879 GLU A CA 1
ATOM 1487 C C . GLU A 1 188 ? 24.163 16.534 -6.948 1.00 35.68 879 GLU A C 1
ATOM 1488 O O . GLU A 1 188 ? 25.393 16.464 -6.850 1.00 35.06 879 GLU A O 1
ATOM 1494 N N . VAL A 1 189 ? 23.418 15.533 -7.406 1.00 34.35 880 VAL A N 1
ATOM 1495 C CA . VAL A 1 189 ? 24.000 14.301 -7.938 1.00 32.93 880 VAL A CA 1
ATOM 1496 C C . VAL A 1 189 ? 23.529 14.342 -9.392 1.00 32.01 880 VAL A C 1
ATOM 1497 O O . VAL A 1 189 ? 24.317 14.202 -10.318 1.00 31.15 880 VAL A O 1
ATOM 1501 N N . ASP A 1 190 ? 22.230 14.543 -9.588 1.00 30.65 881 ASP A N 1
ATOM 1502 C CA . ASP A 1 190 ? 21.709 14.668 -10.941 1.00 29.24 881 ASP A CA 1
ATOM 1503 C C . ASP A 1 190 ? 21.850 16.166 -11.234 1.00 28.46 881 ASP A C 1
ATOM 1504 O O . ASP A 1 190 ? 21.363 16.994 -10.476 1.00 30.24 881 ASP A O 1
ATOM 1509 N N . PRO A 1 191 ? 22.541 16.528 -12.328 1.00 28.58 882 PRO A N 1
ATOM 1510 C CA . PRO A 1 191 ? 22.747 17.932 -12.716 1.00 27.42 882 PRO A CA 1
ATOM 1511 C C . PRO A 1 191 ? 21.418 18.674 -12.846 1.00 27.47 882 PRO A C 1
ATOM 1512 O O . PRO A 1 191 ? 21.339 19.872 -12.608 1.00 28.38 882 PRO A O 1
ATOM 1516 N N . ASN A 1 192 ? 20.375 17.958 -13.251 1.00 27.09 883 ASN A N 1
ATOM 1517 C CA . ASN A 1 192 ? 19.058 18.566 -13.395 1.00 27.12 883 ASN A CA 1
ATOM 1518 C C . ASN A 1 192 ? 18.440 18.656 -11.985 1.00 26.20 883 ASN A C 1
ATOM 1519 O O . ASN A 1 192 ? 18.081 17.660 -11.378 1.00 26.37 883 ASN A O 1
ATOM 1524 N N . PRO A 1 193 ? 18.345 19.878 -11.439 1.00 26.48 884 PRO A N 1
ATOM 1525 C CA . PRO A 1 193 ? 17.789 20.136 -10.112 1.00 26.01 884 PRO A CA 1
ATOM 1526 C C . PRO A 1 193 ? 16.335 19.712 -9.882 1.00 28.31 884 PRO A C 1
ATOM 1527 O O . PRO A 1 193 ? 15.875 19.691 -8.740 1.00 29.34 884 PRO A O 1
ATOM 1531 N N . ALA A 1 194 ? 15.620 19.356 -10.949 1.00 28.80 885 ALA A N 1
ATOM 1532 C CA . ALA A 1 194 ? 14.219 18.944 -10.823 1.00 27.81 885 ALA A CA 1
ATOM 1533 C C . ALA A 1 194 ? 14.127 17.461 -10.477 1.00 27.99 885 ALA A C 1
ATOM 1534 O O . ALA A 1 194 ? 13.084 16.974 -10.024 1.00 28.99 885 ALA A O 1
ATOM 1536 N N . ASN A 1 195 ? 15.215 16.736 -10.694 1.00 26.39 886 ASN A N 1
ATOM 1537 C CA . ASN A 1 195 ? 15.216 15.315 -10.401 1.00 26.01 886 ASN A CA 1
ATOM 1538 C C . ASN A 1 195 ? 15.655 14.995 -8.989 1.00 24.50 886 ASN A C 1
ATOM 1539 O O . ASN A 1 195 ? 16.258 15.825 -8.315 1.00 23.92 886 ASN A O 1
ATOM 1544 N N . PHE A 1 196 ? 15.343 13.773 -8.562 1.00 24.24 887 PHE A N 1
ATOM 1545 C CA . PHE A 1 196 ? 15.697 13.280 -7.240 1.00 24.14 887 PHE A CA 1
ATOM 1546 C C . PHE A 1 196 ? 16.516 12.013 -7.329 1.00 23.22 887 PHE A C 1
ATOM 1547 O O . PHE A 1 196 ? 16.224 11.118 -8.124 1.00 24.73 887 PHE A O 1
ATOM 1555 N N . VAL A 1 197 ? 17.534 11.943 -6.490 1.00 21.34 888 VAL A N 1
ATOM 1556 C CA . VAL A 1 197 ? 18.400 10.787 -6.429 1.00 22.47 888 VAL A CA 1
ATOM 1557 C C . VAL A 1 197 ? 18.420 10.304 -4.977 1.00 22.39 888 VAL A C 1
ATOM 1558 O O . VAL A 1 197 ? 18.481 11.111 -4.043 1.00 22.25 888 VAL A O 1
ATOM 1562 N N . GLY A 1 198 ? 18.346 8.987 -4.800 1.00 22.35 889 GLY A N 1
ATOM 1563 C CA . GLY A 1 198 ? 18.355 8.401 -3.474 1.00 21.40 889 GLY A CA 1
ATOM 1564 C C . GLY A 1 198 ? 19.331 7.239 -3.358 1.00 23.58 889 GLY A C 1
ATOM 1565 O O . GLY A 1 198 ? 19.673 6.594 -4.358 1.00 22.20 889 GLY A O 1
ATOM 1566 N N . ALA A 1 199 ? 19.786 6.976 -2.134 1.00 21.78 890 ALA A N 1
ATOM 1567 C CA . ALA A 1 199 ? 20.702 5.881 -1.872 1.00 22.45 890 ALA A CA 1
ATOM 1568 C C . ALA A 1 199 ? 20.555 5.426 -0.416 1.00 23.60 890 ALA A C 1
ATOM 1569 O O . ALA A 1 199 ? 20.351 6.252 0.486 1.00 22.36 890 ALA A O 1
ATOM 1571 N N . GLY A 1 200 ? 20.651 4.115 -0.195 1.00 21.65 891 GLY A N 1
ATOM 1572 C CA . GLY A 1 200 ? 20.539 3.588 1.156 1.00 20.43 891 GLY A CA 1
ATOM 1573 C C . GLY A 1 200 ? 20.805 2.094 1.191 1.00 19.51 891 GLY A C 1
ATOM 1574 O O . GLY A 1 200 ? 20.986 1.472 0.149 1.00 19.14 891 GLY A O 1
ATOM 1575 N N . ILE A 1 201 ? 20.810 1.506 2.383 1.00 20.59 892 ILE A N 1
ATOM 1576 C CA . ILE A 1 201 ? 21.042 0.075 2.538 1.00 17.50 892 ILE A CA 1
ATOM 1577 C C . ILE A 1 201 ? 19.798 -0.584 3.133 1.00 21.47 892 ILE A C 1
ATOM 1578 O O . ILE A 1 201 ? 19.236 -0.069 4.112 1.00 23.23 892 ILE A O 1
ATOM 1583 N N . ILE A 1 202 ? 19.349 -1.698 2.545 1.00 18.75 893 ILE A N 1
ATOM 1584 C CA . ILE A 1 202 ? 18.199 -2.415 3.077 1.00 17.91 893 ILE A CA 1
ATOM 1585 C C . ILE A 1 202 ? 18.783 -3.473 4.009 1.00 19.73 893 ILE A C 1
ATOM 1586 O O . ILE A 1 202 ? 19.560 -4.324 3.579 1.00 21.49 893 ILE A O 1
ATOM 1591 N N . HIS A 1 203 ? 18.406 -3.422 5.280 1.00 17.82 894 HIS A N 1
ATOM 1592 C CA . HIS A 1 203 ? 18.931 -4.347 6.271 1.00 18.01 894 HIS A CA 1
ATOM 1593 C C . HIS A 1 203 ? 18.048 -5.538 6.590 1.00 19.20 894 HIS A C 1
ATOM 1594 O O . HIS A 1 203 ? 16.875 -5.386 6.926 1.00 20.47 894 HIS A O 1
ATOM 1601 N N . THR A 1 204 ? 18.634 -6.729 6.503 1.00 21.68 895 THR A N 1
ATOM 1602 C CA . THR A 1 204 ? 17.926 -7.968 6.801 1.00 20.97 895 THR A CA 1
ATOM 1603 C C . THR A 1 204 ? 18.921 -8.828 7.540 1.00 21.62 895 THR A C 1
ATOM 1604 O O . THR A 1 204 ? 20.123 -8.572 7.477 1.00 19.96 895 THR A O 1
ATOM 1608 N N . LYS A 1 205 ? 18.427 -9.850 8.236 1.00 23.32 896 LYS A N 1
ATOM 1609 C CA . LYS A 1 205 ? 19.311 -10.729 8.994 1.00 24.80 896 LYS A CA 1
ATOM 1610 C C . LYS A 1 205 ? 20.425 -11.373 8.185 1.00 26.76 896 LYS A C 1
ATOM 1611 O O . LYS A 1 205 ? 21.581 -11.380 8.618 1.00 28.25 896 LYS A O 1
ATOM 1617 N N . THR A 1 206 ? 20.074 -11.913 7.020 1.00 27.03 897 THR A N 1
ATOM 1618 C CA . THR A 1 206 ? 21.033 -12.627 6.189 1.00 27.74 897 THR A CA 1
ATOM 1619 C C . THR A 1 206 ? 21.866 -11.810 5.209 1.00 27.84 897 THR A C 1
ATOM 1620 O O . THR A 1 206 ? 22.984 -12.201 4.886 1.00 28.79 897 THR A O 1
ATOM 1624 N N . THR A 1 207 ? 21.345 -10.690 4.713 1.00 27.23 898 THR A N 1
ATOM 1625 C CA . THR A 1 207 ? 22.126 -9.908 3.767 1.00 26.07 898 THR A CA 1
ATOM 1626 C C . THR A 1 207 ? 21.775 -8.418 3.781 1.00 25.99 898 THR A C 1
ATOM 1627 O O . THR A 1 207 ? 20.632 -8.031 4.086 1.00 25.38 898 THR A O 1
ATOM 1631 N N . GLN A 1 208 ? 22.780 -7.596 3.470 1.00 22.61 899 GLN A N 1
ATOM 1632 C CA . GLN A 1 208 ? 22.642 -6.145 3.429 1.00 23.32 899 GLN A CA 1
ATOM 1633 C C . GLN A 1 208 ? 22.645 -5.696 1.959 1.00 25.16 899 GLN A C 1
ATOM 1634 O O . GLN A 1 208 ? 23.652 -5.826 1.262 1.00 26.99 899 GLN A O 1
ATOM 1640 N N . ILE A 1 209 ? 21.522 -5.168 1.485 1.00 24.56 900 ILE A N 1
ATOM 1641 C CA . ILE A 1 209 ? 21.420 -4.761 0.080 1.00 24.19 900 ILE A CA 1
ATOM 1642 C C . ILE A 1 209 ? 21.626 -3.274 -0.196 1.00 22.39 900 ILE A C 1
ATOM 1643 O O . ILE A 1 209 ? 20.844 -2.440 0.255 1.00 20.37 900 ILE A O 1
ATOM 1648 N N . GLY A 1 210 ? 22.668 -2.967 -0.965 1.00 20.84 901 GLY A N 1
ATOM 1649 C CA . GLY A 1 210 ? 22.956 -1.592 -1.326 1.00 21.94 901 GLY A CA 1
ATOM 1650 C C . GLY A 1 210 ? 21.923 -1.234 -2.363 1.00 22.73 901 GLY A C 1
ATOM 1651 O O . GLY A 1 210 ? 21.638 -2.056 -3.229 1.00 25.97 901 GLY A O 1
ATOM 1652 N N . CYS A 1 211 ? 21.361 -0.030 -2.281 1.00 23.06 902 CYS A N 1
ATOM 1653 C CA . CYS A 1 211 ? 20.318 0.412 -3.202 1.00 21.30 902 CYS A CA 1
ATOM 1654 C C . CYS A 1 211 ? 20.509 1.865 -3.640 1.00 22.83 902 CYS A C 1
ATOM 1655 O O . CYS A 1 211 ? 20.772 2.756 -2.817 1.00 21.29 902 CYS A O 1
ATOM 1658 N N . LEU A 1 212 ? 20.343 2.105 -4.936 1.00 21.79 903 LEU A N 1
ATOM 1659 C CA . LEU A 1 212 ? 20.464 3.445 -5.488 1.00 20.92 903 LEU A CA 1
ATOM 1660 C C . LEU A 1 212 ? 19.167 3.688 -6.266 1.00 20.89 903 LEU A C 1
ATOM 1661 O O . LEU A 1 212 ? 18.526 2.734 -6.708 1.00 22.80 903 LEU A O 1
ATOM 1666 N N . LEU A 1 213 ? 18.767 4.948 -6.412 1.00 19.80 904 LEU A N 1
ATOM 1667 C CA . LEU A 1 213 ? 17.533 5.263 -7.109 1.00 19.35 904 LEU A CA 1
ATOM 1668 C C . LEU A 1 213 ? 17.490 6.658 -7.711 1.00 19.73 904 LEU A C 1
ATOM 1669 O O . LEU A 1 213 ? 18.150 7.573 -7.248 1.00 19.70 904 LEU A O 1
ATOM 1674 N N . ARG A 1 214 ? 16.683 6.803 -8.749 1.00 18.63 905 ARG A N 1
ATOM 1675 C CA . ARG A 1 214 ? 16.558 8.064 -9.447 1.00 20.02 905 ARG A CA 1
ATOM 1676 C C . ARG A 1 214 ? 15.105 8.281 -9.857 1.00 20.02 905 ARG A C 1
ATOM 1677 O O . ARG A 1 214 ? 14.505 7.420 -10.491 1.00 22.41 905 ARG A O 1
ATOM 1685 N N . LEU A 1 215 ? 14.533 9.410 -9.457 1.00 19.35 906 LEU A N 1
ATOM 1686 C CA . LEU A 1 215 ? 13.153 9.735 -9.816 1.00 20.76 906 LEU A CA 1
ATOM 1687 C C . LEU A 1 215 ? 13.199 10.942 -10.755 1.00 20.67 906 LEU A C 1
ATOM 1688 O O . LEU A 1 215 ? 13.771 11.991 -10.430 1.00 18.60 906 LEU A O 1
ATOM 1693 N N . GLU A 1 216 ? 12.600 10.769 -11.922 1.00 21.93 907 GLU A N 1
ATOM 1694 C CA . GLU A 1 216 ? 12.575 11.805 -12.943 1.00 23.76 907 GLU A CA 1
ATOM 1695 C C . GLU A 1 216 ? 11.157 12.278 -13.299 1.00 25.21 907 GLU A C 1
ATOM 1696 O O . GLU A 1 216 ? 10.396 11.566 -13.963 1.00 23.46 907 GLU A O 1
ATOM 1702 N N . PRO A 1 217 ? 10.792 13.491 -12.857 1.00 25.40 908 PRO A N 1
ATOM 1703 C CA . PRO A 1 217 ? 9.464 14.029 -13.150 1.00 26.55 908 PRO A CA 1
ATOM 1704 C C . PRO A 1 217 ? 9.407 14.631 -14.554 1.00 28.33 908 PRO A C 1
ATOM 1705 O O . PRO A 1 217 ? 10.410 15.104 -15.082 1.00 29.64 908 PRO A O 1
ATOM 1709 N N . ASN A 1 218 ? 8.240 14.561 -15.174 1.00 29.20 909 ASN A N 1
ATOM 1710 C CA . ASN A 1 218 ? 8.031 15.189 -16.468 1.00 31.93 909 ASN A CA 1
ATOM 1711 C C . ASN A 1 218 ? 6.706 15.887 -16.215 1.00 32.81 909 ASN A C 1
ATOM 1712 O O . ASN A 1 218 ? 5.645 15.275 -16.313 1.00 32.53 909 ASN A O 1
ATOM 1717 N N . LEU A 1 219 ? 6.782 17.161 -15.847 1.00 35.23 910 LEU A N 1
ATOM 1718 C CA . LEU A 1 219 ? 5.602 17.949 -15.524 1.00 37.24 910 LEU A CA 1
ATOM 1719 C C . LEU A 1 219 ? 4.550 18.103 -16.623 1.00 39.46 910 LEU A C 1
ATOM 1720 O O . LEU A 1 219 ? 3.355 18.024 -16.340 1.00 41.05 910 LEU A O 1
ATOM 1725 N N . GLN A 1 220 ? 4.978 18.322 -17.862 1.00 40.58 911 GLN A N 1
ATOM 1726 C CA . GLN A 1 220 ? 4.035 18.477 -18.966 1.00 42.08 911 GLN A CA 1
ATOM 1727 C C . GLN A 1 220 ? 3.290 17.177 -19.238 1.00 41.52 911 GLN A C 1
ATOM 1728 O O . GLN A 1 220 ? 2.072 17.162 -19.447 1.00 42.06 911 GLN A O 1
ATOM 1734 N N . ALA A 1 221 ? 4.030 16.078 -19.242 1.00 40.16 912 ALA A N 1
ATOM 1735 C CA . ALA A 1 221 ? 3.430 14.786 -19.482 1.00 37.89 912 ALA A CA 1
ATOM 1736 C C . ALA A 1 221 ? 2.707 14.276 -18.231 1.00 37.59 912 ALA A C 1
ATOM 1737 O O . ALA A 1 221 ? 1.820 13.428 -18.315 1.00 35.87 912 ALA A O 1
ATOM 1739 N N . GLN A 1 222 ? 3.059 14.827 -17.075 1.00 38.29 913 GLN A N 1
ATOM 1740 C CA . GLN A 1 222 ? 2.474 14.379 -15.810 1.00 38.99 913 GLN A CA 1
ATOM 1741 C C . GLN A 1 222 ? 2.915 12.933 -15.580 1.00 36.89 913 GLN A C 1
ATOM 1742 O O . GLN A 1 222 ? 2.137 12.080 -15.149 1.00 37.63 913 GLN A O 1
ATOM 1748 N N . MET A 1 223 ? 4.180 12.675 -15.876 1.00 34.26 914 MET A N 1
ATOM 1749 C CA . MET A 1 223 ? 4.737 11.346 -15.728 1.00 34.00 914 MET A CA 1
ATOM 1750 C C . MET A 1 223 ? 6.065 11.279 -15.005 1.00 31.32 914 MET A C 1
ATOM 1751 O O . MET A 1 223 ? 6.742 12.276 -14.797 1.00 33.39 914 MET A O 1
ATOM 1756 N N . TYR A 1 224 ? 6.432 10.079 -14.609 1.00 29.56 915 TYR A N 1
ATOM 1757 C CA . TYR A 1 224 ? 7.693 9.895 -13.928 1.00 28.35 915 TYR A CA 1
ATOM 1758 C C . TYR A 1 224 ? 8.430 8.752 -14.524 1.00 26.64 915 TYR A C 1
ATOM 1759 O O . TYR A 1 224 ? 7.860 7.925 -15.219 1.00 27.74 915 TYR A O 1
ATOM 1768 N N . ARG A 1 225 ? 9.723 8.725 -14.270 1.00 26.79 916 ARG A N 1
ATOM 1769 C CA . ARG A 1 225 ? 10.508 7.576 -14.653 1.00 26.07 916 ARG A CA 1
ATOM 1770 C C . ARG A 1 225 ? 11.306 7.317 -13.393 1.00 26.09 916 ARG A C 1
ATOM 1771 O O . ARG A 1 225 ? 12.105 8.156 -12.965 1.00 25.09 916 ARG A O 1
ATOM 1779 N N . LEU A 1 226 ? 11.038 6.179 -12.762 1.00 24.96 917 LEU A N 1
ATOM 1780 C CA . LEU A 1 226 ? 11.766 5.808 -11.566 1.00 23.14 917 LEU A CA 1
ATOM 1781 C C . LEU A 1 226 ? 12.755 4.727 -11.965 1.00 23.69 917 LEU A C 1
ATOM 1782 O O . LEU A 1 226 ? 12.400 3.786 -12.697 1.00 24.72 917 LEU A O 1
ATOM 1787 N N . THR A 1 227 ? 13.990 4.865 -11.487 1.00 22.66 918 THR A N 1
ATOM 1788 C CA . THR A 1 227 ? 15.035 3.901 -11.776 1.00 22.68 918 THR A CA 1
ATOM 1789 C C . THR A 1 227 ? 15.690 3.383 -10.482 1.00 24.20 918 THR A C 1
ATOM 1790 O O . THR A 1 227 ? 16.251 4.160 -9.694 1.00 23.98 918 THR A O 1
ATOM 1794 N N . LEU A 1 228 ? 15.605 2.073 -10.281 1.00 22.95 919 LEU A N 1
ATOM 1795 C CA . LEU A 1 228 ? 16.198 1.424 -9.128 1.00 25.04 919 LEU A CA 1
ATOM 1796 C C . LEU A 1 228 ? 17.374 0.559 -9.550 1.00 27.07 919 LEU A C 1
ATOM 1797 O O . LEU A 1 228 ? 17.313 -0.117 -10.577 1.00 28.29 919 LEU A O 1
ATOM 1802 N N . ARG A 1 229 ? 18.441 0.593 -8.755 1.00 26.55 920 ARG A N 1
ATOM 1803 C CA . ARG A 1 229 ? 19.624 -0.229 -8.974 1.00 25.84 920 ARG A CA 1
ATOM 1804 C C . ARG A 1 229 ? 20.090 -0.654 -7.591 1.00 26.29 920 ARG A C 1
ATOM 1805 O O . ARG A 1 229 ? 20.493 0.185 -6.787 1.00 26.35 920 ARG A O 1
ATOM 1813 N N . THR A 1 230 ? 19.986 -1.949 -7.304 1.00 25.80 921 THR A N 1
ATOM 1814 C CA . THR A 1 230 ? 20.395 -2.497 -6.013 1.00 25.85 921 THR A CA 1
ATOM 1815 C C . THR A 1 230 ? 21.264 -3.731 -6.262 1.00 25.97 921 THR A C 1
ATOM 1816 O O . THR A 1 230 ? 21.468 -4.142 -7.409 1.00 25.48 921 THR A O 1
ATOM 1820 N N . SER A 1 231 ? 21.768 -4.311 -5.182 1.00 24.84 922 SER A N 1
ATOM 1821 C CA . SER A 1 231 ? 22.612 -5.479 -5.275 1.00 26.99 922 SER A CA 1
ATOM 1822 C C . SER A 1 231 ? 21.788 -6.755 -5.283 1.00 26.87 922 SER A C 1
ATOM 1823 O O . SER A 1 231 ? 22.330 -7.853 -5.244 1.00 29.08 922 SER A O 1
ATOM 1826 N N . LYS A 1 232 ? 20.472 -6.623 -5.334 1.00 27.00 923 LYS A N 1
ATOM 1827 C CA . LYS A 1 232 ? 19.634 -7.817 -5.406 1.00 27.89 923 LYS A CA 1
ATOM 1828 C C . LYS A 1 232 ? 18.387 -7.566 -6.243 1.00 27.13 923 LYS A C 1
ATOM 1829 O O . LYS A 1 232 ? 17.574 -6.705 -5.917 1.00 30.15 923 LYS A O 1
ATOM 1835 N N . ASP A 1 233 ? 18.251 -8.326 -7.323 1.00 26.67 924 ASP A N 1
ATOM 1836 C CA . ASP A 1 233 ? 17.126 -8.211 -8.253 1.00 26.64 924 ASP A CA 1
ATOM 1837 C C . ASP A 1 233 ? 15.726 -8.075 -7.635 1.00 26.15 924 ASP A C 1
ATOM 1838 O O . ASP A 1 233 ? 14.971 -7.180 -8.018 1.00 25.76 924 ASP A O 1
ATOM 1843 N N . THR A 1 234 ? 15.387 -8.943 -6.679 1.00 25.29 925 THR A N 1
ATOM 1844 C CA . THR A 1 234 ? 14.083 -8.895 -6.014 1.00 23.97 925 THR A CA 1
ATOM 1845 C C . THR A 1 234 ? 13.896 -7.623 -5.175 1.00 24.45 925 THR A C 1
ATOM 1846 O O . THR A 1 234 ? 12.775 -7.120 -5.018 1.00 21.88 925 THR A O 1
ATOM 1850 N N . VAL A 1 235 ? 14.989 -7.107 -4.630 1.00 22.42 926 VAL A N 1
ATOM 1851 C CA . VAL A 1 235 ? 14.902 -5.884 -3.850 1.00 23.84 926 VAL A CA 1
ATOM 1852 C C . VAL A 1 235 ? 14.580 -4.734 -4.831 1.00 23.78 926 VAL A C 1
ATOM 1853 O O . VAL A 1 235 ? 13.645 -3.965 -4.601 1.00 21.31 926 VAL A O 1
ATOM 1857 N N . SER A 1 236 ? 15.351 -4.633 -5.918 1.00 22.56 927 SER A N 1
ATOM 1858 C CA . SER A 1 236 ? 15.109 -3.605 -6.926 1.00 23.46 927 SER A CA 1
ATOM 1859 C C . SER A 1 236 ? 13.651 -3.657 -7.395 1.00 24.47 927 SER A C 1
ATOM 1860 O O . SER A 1 236 ? 13.002 -2.613 -7.547 1.00 24.36 927 SER A O 1
ATOM 1863 N N . GLN A 1 237 ? 13.132 -4.867 -7.600 1.00 25.06 928 GLN A N 1
ATOM 1864 C CA . GLN A 1 237 ? 11.754 -5.022 -8.044 1.00 26.09 928 GLN A CA 1
ATOM 1865 C C . GLN A 1 237 ? 10.730 -4.495 -7.039 1.00 25.66 928 GLN A C 1
ATOM 1866 O O . GLN A 1 237 ? 9.906 -3.636 -7.369 1.00 25.06 928 GLN A O 1
ATOM 1872 N N . ARG A 1 238 ? 10.780 -5.011 -5.812 1.00 23.52 929 ARG A N 1
ATOM 1873 C CA . ARG A 1 238 ? 9.833 -4.604 -4.778 1.00 21.27 929 ARG A CA 1
ATOM 1874 C C . ARG A 1 238 ? 9.871 -3.120 -4.407 1.00 20.61 929 ARG A C 1
ATOM 1875 O O . ARG A 1 238 ? 8.822 -2.512 -4.212 1.00 17.79 929 ARG A O 1
ATOM 1883 N N . LEU A 1 239 ? 11.061 -2.529 -4.323 1.00 20.80 930 LEU A N 1
ATOM 1884 C CA . LEU A 1 239 ? 11.145 -1.105 -3.979 1.00 21.14 930 LEU A CA 1
ATOM 1885 C C . LEU A 1 239 ? 10.585 -0.243 -5.121 1.00 20.15 930 LEU A C 1
ATOM 1886 O O . LEU A 1 239 ? 9.960 0.778 -4.879 1.00 19.54 930 LEU A O 1
ATOM 1891 N N . CYS A 1 240 ? 10.794 -0.672 -6.359 1.00 21.20 931 CYS A N 1
ATOM 1892 C CA . CYS A 1 240 ? 10.280 0.069 -7.497 1.00 22.94 931 CYS A CA 1
ATOM 1893 C C . CYS A 1 240 ? 8.755 0.061 -7.509 1.00 24.40 931 CYS A C 1
ATOM 1894 O O . CYS A 1 240 ? 8.132 1.093 -7.743 1.00 24.96 931 CYS A O 1
ATOM 1897 N N . GLU A 1 241 ? 8.152 -1.092 -7.249 1.00 25.23 932 GLU A N 1
ATOM 1898 C CA . GLU A 1 241 ? 6.693 -1.190 -7.213 1.00 27.48 932 GLU A CA 1
ATOM 1899 C C . GLU A 1 241 ? 6.136 -0.287 -6.099 1.00 27.56 932 GLU A C 1
ATOM 1900 O O . GLU A 1 241 ? 5.216 0.506 -6.322 1.00 27.22 932 GLU A O 1
ATOM 1906 N N . LEU A 1 242 ? 6.693 -0.435 -4.897 1.00 24.29 933 LEU A N 1
ATOM 1907 C CA . LEU A 1 242 ? 6.258 0.346 -3.746 1.00 24.64 933 LEU A CA 1
ATOM 1908 C C . LEU A 1 242 ? 6.321 1.843 -3.995 1.00 24.29 933 LEU A C 1
ATOM 1909 O O . LEU A 1 242 ? 5.329 2.551 -3.811 1.00 23.64 933 LEU A O 1
ATOM 1914 N N . LEU A 1 243 ? 7.485 2.317 -4.424 1.00 24.03 934 LEU A N 1
ATOM 1915 C CA . LEU A 1 243 ? 7.658 3.740 -4.653 1.00 26.05 934 LEU A CA 1
ATOM 1916 C C . LEU A 1 243 ? 6.830 4.268 -5.818 1.00 26.41 934 LEU A C 1
ATOM 1917 O O . LEU A 1 243 ? 6.304 5.393 -5.753 1.00 26.24 934 LEU A O 1
ATOM 1922 N N . SER A 1 244 ? 6.683 3.457 -6.864 1.00 25.89 935 SER A N 1
ATOM 1923 C CA . SER A 1 244 ? 5.901 3.876 -8.023 1.00 27.04 935 SER A CA 1
ATOM 1924 C C . SER A 1 244 ? 4.461 4.242 -7.662 1.00 28.86 935 SER A C 1
ATOM 1925 O O . SER A 1 244 ? 3.902 5.196 -8.211 1.00 28.45 935 SER A O 1
ATOM 1928 N N . GLU A 1 245 ? 3.870 3.493 -6.732 1.00 29.90 936 GLU A N 1
ATOM 1929 C CA . GLU A 1 245 ? 2.489 3.729 -6.322 1.00 32.88 936 GLU A CA 1
ATOM 1930 C C . GLU A 1 245 ? 2.289 5.025 -5.522 1.00 32.70 936 GLU A C 1
ATOM 1931 O O . GLU A 1 245 ? 1.172 5.522 -5.396 1.00 33.89 936 GLU A O 1
ATOM 1937 N N . GLN A 1 246 ? 3.374 5.583 -5.004 1.00 31.36 937 GLN A N 1
ATOM 1938 C CA . GLN A 1 246 ? 3.297 6.806 -4.212 1.00 30.02 937 GLN A CA 1
ATOM 1939 C C . GLN A 1 246 ? 3.141 8.099 -5.015 1.00 30.32 937 GLN A C 1
ATOM 1940 O O . GLN A 1 246 ? 2.748 9.110 -4.457 1.00 30.50 937 GLN A O 1
ATOM 1946 N N . PHE A 1 247 ? 3.440 8.085 -6.312 1.00 29.80 938 PHE A N 1
ATOM 1947 C CA . PHE A 1 247 ? 3.349 9.325 -7.071 1.00 29.92 938 PHE A CA 1
ATOM 1948 C C . PHE A 1 247 ? 2.326 9.379 -8.197 1.00 29.61 938 PHE A C 1
ATOM 1949 O O . PHE A 1 247 ? 1.874 8.314 -8.688 1.00 26.79 938 PHE A O 1
ATOM 1957 N N . SER B 2 1 ? 27.329 16.017 -13.723 1.00 54.59 322 SER P N 1
ATOM 1958 C CA . SER B 2 1 ? 27.169 14.572 -13.374 1.00 53.85 322 SER P CA 1
ATOM 1959 C C . SER B 2 1 ? 26.904 13.752 -14.627 1.00 52.55 322 SER P C 1
ATOM 1960 O O . SER B 2 1 ? 27.105 14.249 -15.736 1.00 53.32 322 SER P O 1
ATOM 1963 N N . PHE B 2 2 ? 26.446 12.511 -14.484 1.00 50.24 323 PHE P N 1
ATOM 1964 C CA . PHE B 2 2 ? 26.266 11.718 -15.687 1.00 47.02 323 PHE P CA 1
ATOM 1965 C C . PHE B 2 2 ? 25.566 10.368 -15.668 1.00 44.51 323 PHE P C 1
ATOM 1966 O O . PHE B 2 2 ? 26.209 9.327 -15.505 1.00 43.33 323 PHE P O 1
ATOM 1974 N N . PHE B 2 3 ? 24.250 10.376 -15.829 1.00 41.06 324 PHE P N 1
ATOM 1975 C CA . PHE B 2 3 ? 23.537 9.120 -15.951 1.00 39.18 324 PHE P CA 1
ATOM 1976 C C . PHE B 2 3 ? 23.709 8.914 -17.460 1.00 40.56 324 PHE P C 1
ATOM 1977 O O . PHE B 2 3 ? 23.979 9.876 -18.181 1.00 40.16 324 PHE P O 1
ATOM 1985 N N . GLU B 2 4 ? 23.588 7.691 -17.953 1.00 41.16 325 GLU P N 1
ATOM 1986 C CA . GLU B 2 4 ? 23.768 7.489 -19.380 1.00 42.29 325 GLU P CA 1
ATOM 1987 C C . GLU B 2 4 ? 22.711 8.224 -20.194 1.00 43.00 325 GLU P C 1
ATOM 1988 O O . GLU B 2 4 ? 23.024 8.824 -21.223 1.00 43.23 325 GLU P O 1
ATOM 1994 N N . ASP B 2 5 ? 21.464 8.182 -19.735 1.00 43.69 326 ASP P N 1
ATOM 1995 C CA . ASP B 2 5 ? 20.384 8.861 -20.435 1.00 44.08 326 ASP P CA 1
ATOM 1996 C C . ASP B 2 5 ? 19.450 9.599 -19.473 1.00 43.46 326 ASP P C 1
ATOM 1997 O O . ASP B 2 5 ? 19.561 9.475 -18.254 1.00 43.32 326 ASP P O 1
ATOM 2002 N N . ASN B 2 6 ? 18.524 10.364 -20.035 1.00 41.89 327 ASN P N 1
ATOM 2003 C CA . ASN B 2 6 ? 17.589 11.138 -19.240 1.00 40.82 327 ASN P CA 1
ATOM 2004 C C . ASN B 2 6 ? 16.162 10.972 -19.760 1.00 40.77 327 ASN P C 1
ATOM 2005 O O . ASN B 2 6 ? 15.906 11.094 -20.957 1.00 39.14 327 ASN P O 1
ATOM 2010 N N . PHE B 2 7 ? 15.237 10.689 -18.849 1.00 40.52 328 PHE P N 1
ATOM 2011 C CA . PHE B 2 7 ? 13.848 10.501 -19.217 1.00 41.55 328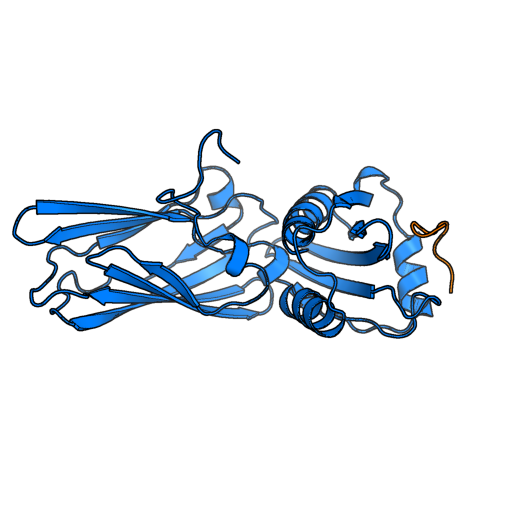 PHE P CA 1
ATOM 2012 C C . PHE B 2 7 ? 13.301 11.737 -19.884 1.00 44.42 328 PHE P C 1
ATOM 2013 O O . PHE B 2 7 ? 12.708 11.666 -20.953 1.00 45.00 328 PHE P O 1
ATOM 2021 N N . VAL B 2 8 ? 13.494 12.877 -19.244 1.00 48.05 329 VAL P N 1
ATOM 2022 C CA . VAL B 2 8 ? 12.989 14.114 -19.802 1.00 52.58 329 VAL P CA 1
ATOM 2023 C C . VAL B 2 8 ? 13.830 14.508 -21.013 1.00 55.22 329 VAL P C 1
ATOM 2024 O O . VAL B 2 8 ? 14.970 14.954 -20.880 1.00 55.99 329 VAL P O 1
ATOM 2028 N N . PRO B 2 9 ? 13.276 14.330 -22.221 1.00 57.91 330 PRO P N 1
ATOM 2029 C CA . PRO B 2 9 ? 13.977 14.668 -23.461 1.00 59.84 330 PRO P CA 1
ATOM 2030 C C . PRO B 2 9 ? 13.937 16.170 -23.752 1.00 61.33 330 PRO P C 1
ATOM 2031 O O . PRO B 2 9 ? 13.519 16.942 -22.858 1.00 62.24 330 PRO P O 1
#

Organism: Mus musculus (NCBI:txid10090)

Nearest PDB structures (foldseek):
  1ky7-assembly1_A  TM=1.004E+00  e=1.799E-51  Mus musculus
  7ohi-assembly1_A  TM=9.571E-01  e=9.350E-44  Mus musculus
  2vj0-assembly1_A  TM=9.617E-01  e=6.690E-43  Mus musculus
  5cn1-assembly4_D  TM=7.276E-01  e=7.258E-06  Saccharomyces cerevisiae S288C
  3frp-assembly1_G  TM=5.472E-01  e=5.999E-02  Naja kaouthia

Solvent-accessible surface area: 13141 Å² total; per-residue (Å²): 119,60,135,57,156,104,146,74,24,33,38,56,40,24,34,154,4,0,16,99,50,68,30,69,3,38,84,48,168,33,1,53,0,9,5,114,18,101,40,209,93,17,82,12,111,4,53,0,35,0,10,5,99,23,113,70,86,0,67,74,2,71,18,65,33,90,32,52,113,105,2,96,85,33,3,50,30,112,55,171,138,23,93,63,53,1,78,30,65,35,111,27,95,6,45,0,68,5,45,0,32,21,18,10,69,98,16,0,47,0,16,0,93,7,104,56,77,68,72,191,48,94,13,50,5,53,0,4,1,0,0,2,22,1,22,79,73,26,130,36,65,33,143,54,0,4,109,115,12,120,128,41,100,46,109,123,31,51,23,84,48,94,25,155,23,118,88,116,30,68,73,112,98,5,57,64,54,0,104,33,1,15,5,5,24,10,102,153,1,11,86,63,131,57,15,12,2,0,0,2,51,0,12,3,116,85,55,95,4,34,4,18,1,6,0,0,17,24,103,176,55,85,46,3,14,0,4,0,27,7,67,64,58,69,0,0,83,29,0,3,70,7,0,12,81,13,8,74,114,20,156,67,89,36,52,155

Radius of gyration: 20.32 Å; Cα contacts (8 Å, |Δi|>4): 575; chains: 2; bounding box: 55×40×51 Å